Protein AF-A0A167PE78-F1 (afdb_monomer_lite)

Sequence (233 aa):
MAETLLDLLTNRHSLTKAQLDQFVLTQWQDGKHFNQVPLHALPDYKKYESIGWEKIDCMLTKIVSQQADGLSFGFDMFPPKSAAKGDMHVHPLSSRLISVIEGFGTAIVQTHTGKMTKKDVGPGDVILFPHATPHCFWGAEEAPMVVEVLLGPYVPFEHPLHTVCPIKAKKIANDYPELFKSCDVEELDHIAAKVVALQKQGLVELSEHRVMDWGDEFIQTWCMTDIEEGCCS

Secondary structure (DSSP, 8-state):
-PPPHHHHHHTGGG--HHHHHHHHHHHHHTT--EEE--GGGS--GGGGTTSPPEEETTEEEEEEEE-TTS-EEEEEEE-TTGGGG---BB-SS-EEEEEEEES-EEEEEE-TTS-EEEEEE-TTEEEEE-TT--EEEEE-SSS-EEEEEEEES---TTSTTSSB-HHHHHHHHHH-GGGGS---GGGHHHHHHHHHHHHHTTS---PPP---S--HHHHHHHHHTTTGGG---

Foldseek 3Di:
DPQDPLNCLQPVVPDALVNQQVNLVVCQVVVNQKDFDDLVSHDDQLVVLVFAWDFAQQWTKTWPDADQQAWTKIKIKRFAPSVVRQAWKFQLAKWKKKAWNAAKWKKWWLGPVRRIDIDIDHHGMIGTHHGLTIMTIHGHNPGMIMIMMTMSHDQDRPQQRRIFHNVLSVLCCVVPVVLRDHDGPVCSVVSSVVQVVCVVVVNHDGDDTDGDPDDVCVSPVSVCPVPPVPDDD

Structure (mmCIF, N/CA/C/O backbone):
data_AF-A0A167PE78-F1
#
_entry.id   AF-A0A167PE78-F1
#
loop_
_atom_site.group_PDB
_atom_site.id
_atom_site.type_symbol
_atom_site.label_atom_id
_atom_site.label_alt_id
_atom_site.label_comp_id
_atom_site.label_asym_id
_atom_site.label_entity_id
_atom_site.label_seq_id
_atom_site.pdbx_PDB_ins_code
_atom_site.Cartn_x
_atom_site.Cartn_y
_atom_site.Cartn_z
_atom_site.occupancy
_atom_site.B_iso_or_equiv
_atom_site.auth_seq_id
_atom_site.auth_comp_id
_atom_site.auth_asym_id
_atom_site.auth_atom_id
_atom_site.pdbx_PDB_model_num
ATOM 1 N N . MET A 1 1 ? 2.756 -26.522 -2.213 1.00 46.16 1 MET A N 1
ATOM 2 C CA . MET A 1 1 ? 4.010 -25.753 -2.363 1.00 46.16 1 MET A CA 1
ATOM 3 C C . MET A 1 1 ? 3.747 -24.375 -1.786 1.00 46.16 1 MET A C 1
ATOM 5 O O . MET A 1 1 ? 2.620 -23.923 -1.928 1.00 46.16 1 MET A O 1
ATOM 9 N N . ALA A 1 2 ? 4.699 -23.762 -1.080 1.00 57.88 2 ALA A N 1
ATOM 10 C CA . ALA A 1 2 ? 4.534 -22.367 -0.671 1.00 57.88 2 ALA A CA 1
ATOM 11 C C . ALA A 1 2 ? 4.559 -21.499 -1.938 1.00 57.88 2 ALA A C 1
ATOM 13 O O . ALA A 1 2 ? 5.478 -21.660 -2.740 1.00 57.88 2 ALA A O 1
ATOM 14 N N . GLU A 1 3 ? 3.543 -20.658 -2.144 1.00 75.38 3 GLU A N 1
ATOM 15 C CA . GLU A 1 3 ? 3.522 -19.703 -3.258 1.00 75.38 3 GLU A CA 1
ATOM 16 C C . GLU A 1 3 ? 4.744 -18.782 -3.146 1.00 75.38 3 GLU A C 1
ATOM 18 O O . GLU A 1 3 ? 5.065 -18.295 -2.056 1.00 75.38 3 GLU A O 1
ATOM 23 N N . THR A 1 4 ? 5.468 -18.574 -4.247 1.00 88.31 4 THR A N 1
ATOM 24 C CA . THR A 1 4 ? 6.552 -17.589 -4.285 1.00 88.31 4 THR A CA 1
ATOM 25 C C . THR A 1 4 ? 6.006 -16.208 -4.641 1.00 88.31 4 THR A C 1
ATOM 27 O O . THR A 1 4 ? 4.930 -16.077 -5.222 1.00 88.31 4 THR A O 1
ATOM 30 N N . LEU A 1 5 ? 6.771 -15.155 -4.340 1.00 90.62 5 LEU A N 1
ATOM 31 C CA . LEU A 1 5 ? 6.424 -13.790 -4.751 1.00 90.62 5 LEU A CA 1
ATOM 32 C C . LEU A 1 5 ? 6.230 -13.678 -6.273 1.00 90.62 5 LEU A C 1
ATOM 34 O O . LEU A 1 5 ? 5.330 -12.987 -6.740 1.00 90.62 5 LEU A O 1
ATOM 38 N N . LEU A 1 6 ? 7.060 -14.386 -7.044 1.00 91.44 6 LEU A N 1
ATOM 39 C CA . LEU A 1 6 ? 6.954 -14.415 -8.497 1.00 91.44 6 LEU A CA 1
ATOM 40 C C . LEU A 1 6 ? 5.664 -15.111 -8.956 1.00 91.44 6 LEU A C 1
ATOM 42 O O . LEU A 1 6 ? 5.003 -14.614 -9.866 1.00 91.44 6 LEU A O 1
ATOM 46 N N . ASP A 1 7 ? 5.279 -16.217 -8.315 1.00 89.12 7 ASP A N 1
ATOM 47 C CA . ASP A 1 7 ? 4.028 -16.921 -8.630 1.00 89.12 7 ASP A CA 1
ATOM 48 C C . ASP A 1 7 ? 2.812 -16.032 -8.356 1.00 89.12 7 ASP A C 1
ATOM 50 O O . ASP A 1 7 ? 1.900 -15.962 -9.178 1.00 89.12 7 ASP A O 1
ATOM 54 N N . LEU A 1 8 ? 2.820 -15.306 -7.235 1.00 90.56 8 LEU A N 1
ATOM 55 C CA . LEU A 1 8 ? 1.742 -14.392 -6.864 1.00 90.56 8 LEU A CA 1
ATOM 56 C C . LEU A 1 8 ? 1.592 -13.267 -7.896 1.00 90.56 8 LEU A C 1
ATOM 58 O O . LEU A 1 8 ? 0.495 -13.029 -8.400 1.00 90.56 8 LEU A O 1
ATOM 62 N N . LEU A 1 9 ? 2.696 -12.609 -8.266 1.00 89.81 9 LEU A N 1
ATOM 63 C CA . LEU A 1 9 ? 2.667 -11.524 -9.248 1.00 89.81 9 LEU A CA 1
ATOM 64 C C . LEU A 1 9 ? 2.299 -12.027 -10.650 1.00 89.81 9 LEU A C 1
ATOM 66 O O . LEU A 1 9 ? 1.533 -11.382 -11.359 1.00 89.81 9 LEU A O 1
ATOM 70 N N . THR A 1 10 ? 2.788 -13.187 -11.081 1.00 88.38 10 THR A N 1
ATOM 71 C CA . THR A 1 10 ? 2.443 -13.723 -12.412 1.00 88.38 10 THR A CA 1
ATOM 72 C C . THR A 1 10 ? 0.990 -14.200 -12.510 1.00 88.38 10 THR A C 1
ATOM 74 O O . THR A 1 10 ? 0.426 -14.176 -13.601 1.00 88.38 10 THR A O 1
ATOM 77 N N . ASN A 1 11 ? 0.348 -14.532 -11.383 1.00 88.56 11 ASN A N 1
ATOM 78 C CA . ASN A 1 11 ? -1.033 -15.025 -11.320 1.00 88.56 11 ASN A CA 1
ATOM 79 C C . ASN A 1 11 ? -2.001 -14.059 -10.609 1.00 88.56 11 ASN A C 1
ATOM 81 O O . ASN A 1 11 ? -3.031 -14.480 -10.078 1.00 88.56 11 ASN A O 1
ATOM 85 N N . ARG A 1 12 ? -1.709 -12.750 -10.616 1.00 87.69 12 ARG A N 1
ATOM 86 C CA . ARG A 1 12 ? -2.477 -11.724 -9.879 1.00 87.69 12 ARG A CA 1
ATOM 87 C C . ARG A 1 12 ? -3.985 -11.724 -10.157 1.00 87.69 12 ARG A C 1
ATOM 89 O O . ARG A 1 12 ? -4.771 -11.413 -9.273 1.00 87.69 12 ARG A O 1
ATOM 96 N N . HIS A 1 13 ? -4.397 -12.110 -11.364 1.00 85.69 13 HIS A N 1
ATOM 97 C CA . HIS A 1 13 ? -5.810 -12.159 -11.759 1.00 85.69 13 HIS A CA 1
ATOM 98 C C . HIS A 1 13 ? -6.600 -13.306 -11.114 1.00 85.69 13 HIS A C 1
ATOM 100 O O . HIS A 1 13 ? -7.824 -13.261 -11.102 1.00 85.69 13 HIS A O 1
ATOM 106 N N . SER A 1 14 ? -5.915 -14.334 -10.609 1.00 89.25 14 SER A N 1
ATOM 107 C CA . SER A 1 14 ? -6.519 -15.458 -9.880 1.00 89.25 14 SER A CA 1
ATOM 108 C C . SER A 1 14 ? -6.264 -15.404 -8.376 1.00 89.25 14 SER A C 1
ATOM 110 O O . SER A 1 14 ? -6.678 -16.308 -7.655 1.00 89.25 14 SER A O 1
ATOM 112 N N . LEU A 1 15 ? -5.537 -14.386 -7.911 1.00 92.56 15 LEU A N 1
ATOM 113 C CA . LEU A 1 15 ? -5.254 -14.192 -6.499 1.00 92.56 15 LEU A CA 1
ATOM 114 C C . LEU A 1 15 ? -6.536 -13.768 -5.780 1.00 92.56 15 LEU A C 1
ATOM 116 O O . LEU A 1 15 ? -7.291 -12.960 -6.310 1.00 92.56 15 LEU A O 1
ATOM 120 N N . THR A 1 16 ? -6.750 -14.281 -4.574 1.00 93.00 16 THR A N 1
ATOM 121 C CA . THR A 1 16 ? -7.787 -13.796 -3.653 1.00 93.00 16 THR A CA 1
ATOM 122 C C . THR A 1 16 ? -7.185 -12.861 -2.608 1.00 93.00 16 THR A C 1
ATOM 124 O O . THR A 1 16 ? -5.997 -12.952 -2.276 1.00 93.00 16 THR A O 1
ATOM 127 N N . LYS A 1 17 ? -8.006 -11.999 -2.007 1.00 94.00 17 LYS A N 1
ATOM 128 C CA . LYS A 1 17 ? -7.622 -11.149 -0.871 1.00 94.00 17 LYS A CA 1
ATOM 129 C C . LYS A 1 17 ? -7.020 -11.977 0.264 1.00 94.00 17 LYS A C 1
ATOM 131 O O . LYS A 1 17 ? -5.983 -11.607 0.807 1.00 94.00 17 LYS A O 1
ATOM 136 N N . ALA A 1 18 ? -7.629 -13.116 0.597 1.00 93.06 18 ALA A N 1
ATOM 137 C CA . ALA A 1 18 ? -7.153 -13.988 1.670 1.00 93.06 18 ALA A CA 1
ATOM 138 C C . ALA A 1 18 ? -5.759 -14.572 1.382 1.00 93.06 18 ALA A C 1
ATOM 140 O O . ALA A 1 18 ? -4.928 -14.656 2.288 1.00 93.06 18 ALA A O 1
ATOM 141 N N . GLN A 1 19 ? -5.477 -14.943 0.127 1.00 94.00 19 GLN A N 1
ATOM 142 C CA . GLN A 1 19 ? -4.142 -15.391 -0.282 1.00 94.00 19 GLN A CA 1
ATOM 143 C C . GLN A 1 19 ? -3.113 -14.263 -0.185 1.00 94.00 19 GLN A C 1
ATOM 145 O O . GLN A 1 19 ? -2.025 -14.498 0.340 1.00 94.00 19 GLN A O 1
ATOM 150 N N . LEU A 1 20 ? -3.455 -13.041 -0.616 1.00 94.75 20 LEU A N 1
ATOM 151 C CA . LEU A 1 20 ? -2.578 -11.879 -0.444 1.00 94.75 20 LEU A CA 1
ATOM 152 C C . LEU A 1 20 ? -2.282 -11.625 1.041 1.00 94.75 20 LEU A C 1
ATOM 154 O O . LEU A 1 20 ? -1.115 -11.544 1.420 1.00 94.75 20 LEU A O 1
ATOM 158 N N . ASP A 1 21 ? -3.321 -11.529 1.876 1.00 94.44 21 ASP A N 1
ATOM 159 C CA . ASP A 1 21 ? -3.202 -11.276 3.317 1.00 94.44 21 ASP A CA 1
ATOM 160 C C . ASP A 1 21 ? -2.303 -12.324 3.987 1.00 94.44 21 ASP A C 1
ATOM 162 O O . ASP A 1 21 ? -1.374 -11.982 4.726 1.00 94.44 21 ASP A O 1
ATOM 166 N N . GLN A 1 22 ? -2.533 -13.606 3.689 1.00 94.81 22 GLN A N 1
ATOM 167 C CA . GLN A 1 22 ? -1.743 -14.703 4.237 1.00 94.81 22 GLN A CA 1
ATOM 168 C C . GLN A 1 22 ? -0.290 -14.658 3.756 1.00 94.81 22 GLN A C 1
ATOM 170 O O . GLN A 1 22 ? 0.625 -14.822 4.565 1.00 94.81 22 GLN A O 1
ATOM 175 N N . PHE A 1 23 ? -0.062 -14.424 2.461 1.00 95.69 23 PHE A N 1
ATOM 176 C CA . PHE A 1 23 ? 1.280 -14.337 1.895 1.00 95.69 23 PHE A CA 1
ATOM 177 C C . PHE A 1 23 ? 2.071 -13.191 2.532 1.00 95.69 23 PHE A C 1
ATOM 179 O O . PHE A 1 23 ? 3.178 -13.404 3.032 1.00 95.69 23 PHE A O 1
ATOM 186 N N . VAL A 1 24 ? 1.485 -11.991 2.567 1.00 96.19 24 VAL A N 1
ATOM 187 C CA . VAL A 1 24 ? 2.098 -10.796 3.154 1.00 96.19 24 VAL A CA 1
ATOM 188 C C . VAL A 1 24 ? 2.419 -11.031 4.625 1.00 96.19 24 VAL A C 1
ATOM 190 O O . VAL A 1 24 ? 3.549 -10.779 5.039 1.00 96.19 24 VAL A O 1
ATOM 193 N N . LEU A 1 25 ? 1.478 -11.569 5.407 1.00 95.75 25 LEU A N 1
ATOM 194 C CA . LEU A 1 25 ? 1.695 -11.847 6.826 1.00 95.75 25 LEU A CA 1
ATOM 195 C C . LEU A 1 25 ? 2.833 -12.852 7.051 1.00 95.75 25 LEU A C 1
ATOM 197 O O . LEU A 1 25 ? 3.677 -12.631 7.920 1.00 95.75 25 LEU A O 1
ATOM 201 N N . THR A 1 26 ? 2.893 -13.926 6.262 1.00 96.00 26 THR A N 1
ATOM 202 C CA . THR A 1 26 ? 3.961 -14.929 6.367 1.00 96.00 26 THR A CA 1
ATOM 203 C C . THR A 1 26 ? 5.326 -14.340 6.013 1.00 96.00 26 THR A C 1
ATOM 205 O O . THR A 1 26 ? 6.260 -14.467 6.802 1.00 96.00 26 THR A O 1
ATOM 208 N N . GLN A 1 27 ? 5.460 -13.638 4.880 1.00 95.69 27 GLN A N 1
ATOM 209 C CA . GLN A 1 27 ? 6.729 -12.988 4.515 1.00 95.69 27 GLN A CA 1
ATOM 210 C C . GLN A 1 27 ? 7.156 -11.962 5.572 1.00 95.69 27 GLN A C 1
ATOM 212 O O . GLN A 1 27 ? 8.330 -11.857 5.927 1.00 95.69 27 GLN A O 1
ATOM 217 N N . TRP A 1 28 ? 6.189 -11.222 6.107 1.00 95.81 28 TRP A N 1
ATOM 218 C CA . TRP A 1 28 ? 6.417 -10.225 7.134 1.00 95.81 28 TRP A CA 1
ATOM 219 C C . TRP A 1 28 ? 6.958 -10.828 8.436 1.00 95.81 28 TRP A C 1
ATOM 221 O O . TRP A 1 28 ? 7.948 -10.333 8.979 1.00 95.81 28 TRP A O 1
ATOM 231 N N . GLN A 1 29 ? 6.351 -11.912 8.921 1.00 96.25 29 GLN A N 1
ATOM 232 C CA . GLN A 1 29 ? 6.803 -12.633 10.116 1.00 96.25 29 GLN A CA 1
ATOM 233 C C . GLN A 1 29 ? 8.183 -13.282 9.924 1.00 96.25 29 GLN A C 1
ATOM 235 O O . GLN A 1 29 ? 8.957 -13.345 10.874 1.00 96.25 29 GLN A O 1
ATOM 240 N N . ASP A 1 30 ? 8.531 -13.661 8.693 1.00 95.88 30 ASP A N 1
ATOM 241 C CA . ASP A 1 30 ? 9.863 -14.156 8.317 1.00 95.88 30 ASP A CA 1
ATOM 242 C C . ASP A 1 30 ? 10.937 -13.048 8.228 1.00 95.88 30 ASP A C 1
ATOM 244 O O . ASP A 1 30 ? 12.099 -13.327 7.926 1.00 95.88 30 ASP A O 1
ATOM 248 N N . GLY A 1 31 ? 10.576 -11.777 8.435 1.00 95.25 31 GLY A N 1
ATOM 249 C CA . GLY A 1 31 ? 11.490 -10.640 8.279 1.00 95.25 31 GLY A CA 1
ATOM 250 C C . GLY A 1 31 ? 11.733 -10.208 6.828 1.00 95.25 31 GLY A C 1
ATOM 251 O O . GLY A 1 31 ? 12.596 -9.367 6.571 1.00 95.25 31 GLY A O 1
ATOM 252 N N . LYS A 1 32 ? 10.975 -10.743 5.865 1.00 95.00 32 LYS A N 1
ATOM 253 C CA . LYS A 1 32 ? 11.100 -10.460 4.426 1.00 95.00 32 LYS A CA 1
ATOM 254 C C . LYS A 1 32 ? 10.234 -9.268 4.019 1.00 95.00 32 LYS A C 1
ATOM 256 O O . LYS A 1 32 ? 9.343 -9.376 3.183 1.00 95.00 32 LYS A O 1
ATOM 261 N N . HIS A 1 33 ? 10.501 -8.122 4.638 1.00 94.88 33 HIS A N 1
ATOM 262 C CA . HIS A 1 33 ? 9.774 -6.860 4.429 1.00 94.88 33 HIS A CA 1
ATOM 263 C C . HIS A 1 33 ? 10.083 -6.204 3.075 1.00 94.88 33 HIS A C 1
ATOM 265 O O . HIS A 1 33 ? 9.250 -5.501 2.507 1.00 94.88 33 HIS A O 1
ATOM 271 N N . PHE A 1 34 ? 11.293 -6.457 2.572 1.00 96.81 34 PHE A N 1
ATOM 272 C CA . PHE A 1 34 ? 11.776 -6.012 1.275 1.00 96.81 34 PHE A CA 1
ATOM 273 C C . PHE A 1 34 ? 12.243 -7.229 0.481 1.00 96.81 34 PHE A C 1
ATOM 275 O O . PHE A 1 34 ? 13.079 -7.992 0.963 1.00 96.81 34 PHE A O 1
ATOM 282 N N . ASN A 1 35 ? 11.732 -7.391 -0.733 1.00 96.38 35 ASN A N 1
ATOM 283 C CA . ASN A 1 35 ? 12.098 -8.459 -1.660 1.00 96.38 35 ASN A CA 1
ATOM 284 C C . ASN A 1 35 ? 12.477 -7.866 -3.019 1.00 96.38 35 ASN A C 1
ATOM 286 O O . ASN A 1 35 ? 12.489 -6.647 -3.190 1.00 96.38 35 ASN A O 1
ATOM 290 N N . GLN A 1 36 ? 12.799 -8.735 -3.973 1.00 96.62 36 GLN A N 1
ATOM 291 C CA . GLN A 1 36 ? 13.095 -8.341 -5.341 1.00 96.62 36 GLN A CA 1
ATOM 292 C C . GLN A 1 36 ? 12.506 -9.354 -6.321 1.00 96.62 36 GLN A C 1
ATOM 294 O O . GLN A 1 36 ? 12.495 -10.557 -6.049 1.00 96.62 36 GLN A O 1
ATOM 299 N N . VAL A 1 37 ? 12.045 -8.864 -7.467 1.00 96.38 37 VAL A N 1
ATOM 300 C CA . VAL A 1 37 ? 11.572 -9.670 -8.593 1.00 96.38 37 VAL A CA 1
ATOM 301 C C . VAL A 1 37 ? 12.161 -9.170 -9.911 1.00 96.38 37 VAL A C 1
ATOM 303 O O . VAL A 1 37 ? 12.560 -8.008 -10.016 1.00 96.38 37 VAL A O 1
ATOM 306 N N . PRO A 1 38 ? 12.230 -10.025 -10.945 1.00 96.00 38 PRO A N 1
ATOM 307 C CA . PRO A 1 38 ? 12.623 -9.582 -12.273 1.00 96.00 38 PRO A CA 1
ATOM 308 C C . PRO A 1 38 ? 11.611 -8.590 -12.859 1.00 96.00 38 PRO A C 1
ATOM 310 O O . PRO A 1 38 ? 10.409 -8.838 -12.827 1.00 96.00 38 PRO A O 1
ATOM 313 N N . LEU A 1 39 ? 12.095 -7.516 -13.489 1.00 94.88 39 LEU A N 1
ATOM 314 C CA . LEU A 1 39 ? 11.234 -6.486 -14.088 1.00 94.88 39 LEU A CA 1
ATOM 315 C C . LEU A 1 39 ? 10.255 -7.013 -15.136 1.00 94.88 39 LEU A C 1
ATOM 317 O O . LEU A 1 39 ? 9.142 -6.516 -15.235 1.00 94.88 39 LEU A O 1
ATOM 321 N N . HIS A 1 40 ? 10.632 -8.047 -15.889 1.00 93.56 40 HIS A N 1
ATOM 322 C CA . HIS A 1 40 ? 9.748 -8.648 -16.890 1.00 93.56 40 HIS A CA 1
ATOM 323 C C . HIS A 1 40 ? 8.527 -9.363 -16.282 1.00 93.56 40 HIS A C 1
ATOM 325 O O . HIS A 1 40 ? 7.619 -9.732 -17.020 1.00 93.56 40 HIS A O 1
ATOM 331 N N . ALA A 1 41 ? 8.513 -9.594 -14.964 1.00 93.00 41 ALA A N 1
ATOM 332 C CA . ALA A 1 41 ? 7.359 -10.126 -14.245 1.00 93.00 41 ALA A CA 1
ATOM 333 C C . ALA A 1 41 ? 6.374 -9.028 -13.803 1.00 93.00 41 ALA A C 1
ATOM 335 O O . ALA A 1 41 ? 5.264 -9.336 -13.361 1.00 93.00 41 ALA A O 1
ATOM 336 N N . LEU A 1 42 ? 6.776 -7.758 -13.895 1.00 95.69 42 LEU A N 1
ATOM 337 C CA . LEU A 1 42 ? 5.943 -6.613 -13.551 1.00 95.69 42 LEU A CA 1
ATOM 338 C C . LEU A 1 42 ? 5.130 -6.150 -14.768 1.00 95.69 42 LEU A C 1
ATOM 340 O O . LEU A 1 42 ? 5.558 -6.325 -15.913 1.00 95.69 42 LEU A O 1
ATOM 344 N N . PRO A 1 43 ? 3.933 -5.593 -14.542 1.00 94.56 43 PRO A N 1
ATOM 345 C CA . PRO A 1 43 ? 3.055 -5.179 -15.618 1.00 94.56 43 PRO A CA 1
ATOM 346 C C . PRO A 1 43 ? 3.543 -3.850 -16.204 1.00 94.56 43 PRO A C 1
ATOM 348 O O . PRO A 1 43 ? 4.129 -3.014 -15.519 1.00 94.56 43 PRO A O 1
ATOM 351 N N . ASP A 1 44 ? 3.239 -3.630 -17.477 1.00 94.75 44 ASP A N 1
ATOM 352 C CA . ASP A 1 44 ? 3.450 -2.336 -18.118 1.00 94.75 44 ASP A CA 1
ATOM 353 C C . ASP A 1 44 ? 2.252 -1.423 -17.828 1.00 94.75 44 ASP A C 1
ATOM 355 O O . ASP A 1 44 ? 1.150 -1.648 -18.339 1.00 94.75 44 ASP A O 1
ATOM 359 N N . TYR A 1 45 ? 2.456 -0.409 -16.985 1.00 94.25 45 TYR A N 1
ATOM 360 C CA . TYR A 1 45 ? 1.397 0.510 -16.567 1.00 94.25 45 TYR A CA 1
ATOM 361 C C . TYR A 1 45 ? 0.869 1.385 -17.709 1.00 94.25 45 TYR A C 1
ATOM 363 O O . TYR A 1 45 ? -0.259 1.878 -17.602 1.00 94.25 45 TYR A O 1
ATOM 371 N N . LYS A 1 46 ? 1.634 1.563 -18.796 1.00 93.44 46 LYS A N 1
ATOM 372 C CA . LYS A 1 46 ? 1.239 2.366 -19.967 1.00 93.44 46 LYS A CA 1
ATOM 373 C C . LYS A 1 46 ? 0.121 1.701 -20.768 1.00 93.44 46 LYS A C 1
ATOM 375 O O . LYS A 1 46 ? -0.710 2.357 -21.376 1.00 93.44 46 LYS A O 1
ATOM 380 N N . LYS A 1 47 ? -0.035 0.378 -20.642 1.00 94.69 47 LYS A N 1
ATOM 381 C CA . LYS A 1 47 ? -1.175 -0.358 -21.225 1.00 94.69 47 LYS A CA 1
ATOM 382 C C . LYS A 1 47 ? -2.529 -0.017 -20.587 1.00 94.69 47 LYS A C 1
ATOM 384 O O . LYS A 1 47 ? -3.560 -0.470 -21.078 1.00 94.69 47 LYS A O 1
ATOM 389 N N . TYR A 1 48 ? -2.531 0.761 -19.504 1.00 93.75 48 TYR A N 1
ATOM 390 C CA . TYR A 1 48 ? -3.713 1.158 -18.738 1.00 93.75 48 TYR A CA 1
ATOM 391 C C . TYR A 1 48 ? -3.900 2.682 -18.727 1.00 93.75 48 TYR A C 1
ATOM 393 O O . TYR A 1 48 ? -4.274 3.248 -17.704 1.00 93.75 48 TYR A O 1
ATOM 401 N N . GLU A 1 49 ? -3.578 3.364 -19.825 1.00 89.25 49 GLU A N 1
ATOM 402 C CA . GLU A 1 49 ? -3.736 4.825 -19.962 1.00 89.25 49 GLU A CA 1
ATOM 403 C C . GLU A 1 49 ? -5.193 5.275 -20.125 1.00 89.25 49 GLU A C 1
ATOM 405 O O . GLU A 1 49 ? -5.528 6.410 -19.808 1.00 89.25 49 GLU A O 1
ATOM 410 N N . SER A 1 50 ? -6.092 4.371 -20.529 1.00 90.81 50 SER A N 1
ATOM 411 C CA . SER A 1 50 ? -7.537 4.651 -20.565 1.00 90.81 50 SER A CA 1
ATOM 412 C C . SER A 1 50 ? -8.163 4.845 -19.177 1.00 90.81 50 SER A C 1
ATOM 414 O O . SER A 1 50 ? -9.291 5.329 -19.079 1.00 90.81 50 SER A O 1
ATOM 416 N N . ILE A 1 51 ? -7.448 4.473 -18.111 1.00 92.62 51 ILE A N 1
ATOM 417 C CA . ILE A 1 51 ? -7.864 4.653 -16.720 1.00 92.62 51 ILE A CA 1
ATOM 418 C C . ILE A 1 51 ? -7.149 5.886 -16.173 1.00 92.62 51 ILE A C 1
ATOM 420 O O . ILE A 1 51 ? -5.918 5.935 -16.139 1.00 92.62 51 ILE A O 1
ATOM 424 N N . GLY A 1 52 ? -7.934 6.873 -15.745 1.00 91.50 52 GLY A N 1
ATOM 425 C CA . GLY A 1 52 ? -7.418 8.129 -15.213 1.00 91.50 52 GLY A CA 1
ATOM 426 C C . GLY A 1 52 ? -6.658 7.956 -13.899 1.00 91.50 52 GLY A C 1
ATOM 427 O O . GLY A 1 52 ? -6.934 7.054 -13.109 1.00 91.50 52 GLY A O 1
ATOM 428 N N . TRP A 1 53 ? -5.706 8.858 -13.674 1.00 94.75 53 TRP A N 1
ATOM 429 C CA . TRP A 1 53 ? -5.038 9.026 -12.390 1.00 94.75 53 TRP A CA 1
ATOM 430 C C . TRP A 1 53 ? -5.879 9.903 -11.459 1.00 94.75 53 TRP A C 1
ATOM 432 O O . TRP A 1 53 ? -6.358 10.963 -11.862 1.00 94.75 53 TRP A O 1
ATOM 442 N N . GLU A 1 54 ? -5.992 9.498 -10.201 1.00 93.50 54 GLU A N 1
ATOM 443 C CA . GLU A 1 54 ? -6.669 10.232 -9.135 1.00 93.50 54 GLU A CA 1
ATOM 444 C C . GLU A 1 54 ? -5.657 10.663 -8.075 1.00 93.50 54 GLU A C 1
ATOM 446 O O . GLU A 1 54 ? -4.752 9.912 -7.721 1.00 93.50 54 GLU A O 1
ATOM 451 N N . LYS A 1 55 ? -5.791 11.877 -7.542 1.00 92.69 55 LYS A N 1
ATOM 452 C CA . LYS A 1 55 ? -4.929 12.340 -6.450 1.00 92.69 55 LYS A CA 1
ATOM 453 C C . LYS A 1 55 ? -5.335 11.683 -5.135 1.00 92.69 55 LYS A C 1
ATOM 455 O O . LYS A 1 55 ? -6.469 11.846 -4.696 1.00 92.69 55 LYS A O 1
ATOM 460 N N . ILE A 1 56 ? -4.384 11.028 -4.477 1.00 90.44 56 ILE A N 1
ATOM 461 C CA . ILE A 1 56 ? -4.550 10.383 -3.171 1.00 90.44 56 ILE A CA 1
ATOM 462 C C . ILE A 1 56 ? -3.332 10.757 -2.324 1.00 90.44 56 ILE A C 1
ATOM 464 O O . ILE A 1 56 ? -2.208 10.469 -2.718 1.00 90.44 56 ILE A O 1
ATOM 468 N N . ASP A 1 57 ? -3.521 11.399 -1.169 1.00 88.75 57 ASP A N 1
ATOM 469 C CA . ASP A 1 57 ? -2.418 11.823 -0.286 1.00 88.75 57 ASP A CA 1
ATOM 470 C C . ASP A 1 57 ? -1.246 12.500 -1.043 1.00 88.75 57 ASP A C 1
ATOM 472 O O . ASP A 1 57 ? -1.378 13.630 -1.516 1.00 88.75 57 ASP A O 1
ATOM 476 N N . CYS A 1 58 ? -0.094 11.830 -1.157 1.00 88.75 58 CYS A N 1
ATOM 477 C CA . CYS A 1 58 ? 1.131 12.315 -1.801 1.00 88.75 58 CYS A CA 1
ATOM 478 C C . CYS A 1 58 ? 1.382 11.737 -3.206 1.00 88.75 58 CYS A C 1
ATOM 480 O O . CYS A 1 58 ? 2.483 11.891 -3.743 1.00 88.75 58 CYS A O 1
ATOM 482 N N . MET A 1 59 ? 0.399 11.039 -3.773 1.00 93.75 59 MET A N 1
ATOM 483 C CA . MET A 1 59 ? 0.537 10.223 -4.973 1.00 93.75 59 MET A CA 1
ATOM 484 C C . MET A 1 59 ? -0.655 10.379 -5.922 1.00 93.75 59 MET A C 1
ATOM 486 O O . MET A 1 59 ? -1.697 10.953 -5.599 1.00 93.75 59 MET A O 1
ATOM 490 N N . LEU A 1 60 ? -0.461 9.877 -7.133 1.00 94.69 60 LEU A N 1
ATOM 491 C CA . LEU A 1 60 ? -1.498 9.656 -8.124 1.00 94.69 60 LEU A CA 1
ATOM 492 C C . LEU A 1 60 ? -1.793 8.159 -8.157 1.00 94.69 60 LEU A C 1
ATOM 494 O O . LEU A 1 60 ? -0.882 7.374 -8.390 1.00 94.69 60 LEU A O 1
ATOM 498 N N . THR A 1 61 ? -3.038 7.755 -7.970 1.00 95.75 61 THR A N 1
ATOM 499 C CA . THR A 1 61 ? -3.453 6.350 -7.964 1.00 95.75 61 THR A CA 1
ATOM 500 C C . THR A 1 61 ? -4.361 6.071 -9.148 1.00 95.75 61 THR A C 1
ATOM 502 O O . THR A 1 61 ? -5.204 6.889 -9.505 1.00 95.75 61 THR A O 1
ATOM 505 N N . LYS A 1 62 ? -4.226 4.889 -9.744 1.00 95.25 62 LYS A N 1
ATOM 506 C CA . LYS A 1 62 ? -5.213 4.336 -10.672 1.00 95.25 62 LYS A CA 1
ATOM 507 C C . LYS A 1 62 ? -5.546 2.903 -10.281 1.00 95.25 62 LYS A C 1
ATOM 509 O O . LYS A 1 62 ? -4.675 2.032 -10.276 1.00 95.25 62 LYS A O 1
ATOM 514 N N . ILE A 1 63 ? -6.809 2.648 -9.952 1.00 95.94 63 ILE A N 1
ATOM 515 C CA . ILE A 1 63 ? -7.299 1.297 -9.665 1.00 95.94 63 ILE A CA 1
ATOM 516 C C . ILE A 1 63 ? -7.759 0.661 -10.974 1.00 95.94 63 ILE A C 1
ATOM 518 O O . ILE A 1 63 ? -8.696 1.125 -11.615 1.00 95.94 63 ILE A O 1
ATOM 522 N N . VAL A 1 64 ? -7.073 -0.403 -11.385 1.00 95.56 64 VAL A N 1
ATOM 523 C CA . VAL A 1 64 ? -7.325 -1.092 -12.658 1.00 95.56 64 VAL A CA 1
ATOM 524 C C . VAL A 1 64 ? -8.452 -2.104 -12.523 1.00 95.56 64 VAL A C 1
ATOM 526 O O . VAL A 1 64 ? -9.277 -2.259 -13.420 1.00 95.56 64 VAL A O 1
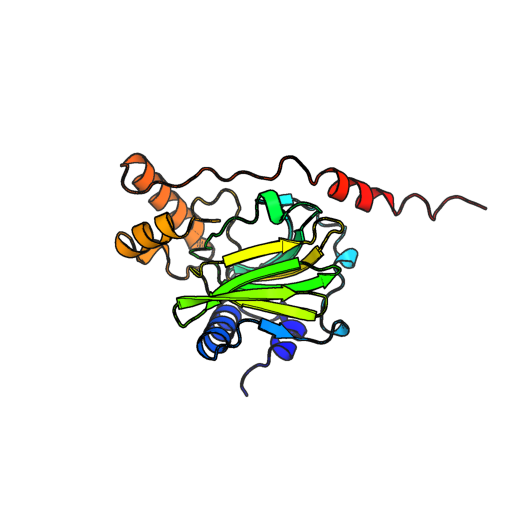ATOM 529 N N . SER A 1 65 ? -8.469 -2.827 -11.409 1.00 93.88 65 SER A N 1
ATOM 530 C CA . SER A 1 65 ? -9.487 -3.832 -11.141 1.00 93.88 65 SER A CA 1
ATOM 531 C C . SER A 1 65 ? -9.667 -4.023 -9.649 1.00 93.88 65 SER A C 1
ATOM 533 O O . SER A 1 65 ? -8.686 -4.021 -8.905 1.00 93.88 65 SER A O 1
ATOM 535 N N . GLN A 1 66 ? -10.903 -4.286 -9.249 1.00 93.19 66 GLN A N 1
ATOM 536 C CA . GLN A 1 66 ? -11.265 -4.714 -7.909 1.00 93.19 66 GLN A CA 1
ATOM 537 C C . GL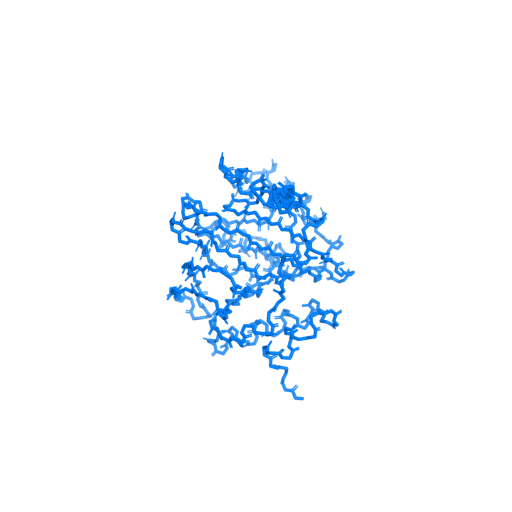N A 1 66 ? -12.095 -5.991 -8.019 1.00 93.19 66 GLN A C 1
ATOM 539 O O . GLN A 1 66 ? -13.077 -6.044 -8.761 1.00 93.19 66 GLN A O 1
ATOM 544 N N . GLN A 1 67 ? -11.665 -7.034 -7.319 1.00 92.31 67 GLN A N 1
ATOM 545 C CA . GLN A 1 67 ? -12.375 -8.304 -7.245 1.00 92.31 67 GLN A CA 1
ATOM 546 C C . GLN A 1 67 ? -13.508 -8.235 -6.215 1.00 92.31 67 GLN A C 1
ATOM 548 O O . GLN A 1 67 ? -13.531 -7.355 -5.354 1.00 92.31 67 GLN A O 1
ATOM 553 N N . ALA A 1 68 ? -14.447 -9.182 -6.288 1.00 90.31 68 ALA A N 1
ATOM 554 C CA . ALA A 1 68 ? -15.599 -9.234 -5.383 1.00 90.31 68 ALA A CA 1
ATOM 555 C C . ALA A 1 68 ? -15.199 -9.397 -3.905 1.00 90.31 68 ALA A C 1
ATOM 557 O O . ALA A 1 68 ? -15.875 -8.877 -3.026 1.00 90.31 68 ALA A O 1
ATOM 558 N N . ASP A 1 69 ? -14.081 -10.073 -3.635 1.00 90.62 69 ASP A N 1
ATOM 559 C CA . ASP A 1 69 ? -13.523 -10.235 -2.287 1.00 90.62 69 ASP A CA 1
ATOM 560 C C . ASP A 1 69 ? -12.702 -9.018 -1.813 1.00 90.62 69 ASP A C 1
ATOM 562 O O . ASP A 1 69 ? -12.171 -9.010 -0.704 1.00 90.62 69 ASP A O 1
ATOM 566 N N . GLY A 1 70 ? -12.581 -7.987 -2.652 1.00 91.69 70 GLY A N 1
ATOM 567 C CA . GLY A 1 70 ? -11.887 -6.744 -2.349 1.00 91.69 70 GLY A CA 1
ATOM 568 C C . GLY A 1 70 ? -10.430 -6.663 -2.696 1.00 91.69 70 GLY A C 1
ATOM 569 O O . GLY A 1 70 ? -9.856 -5.592 -2.494 1.00 91.69 70 GLY A O 1
ATOM 570 N N . LEU A 1 71 ? -9.832 -7.730 -3.222 1.00 94.50 71 LEU A N 1
ATOM 571 C CA . LEU A 1 71 ? -8.493 -7.610 -3.762 1.00 94.50 71 LEU A CA 1
ATOM 572 C C . LEU A 1 71 ? -8.508 -6.614 -4.921 1.00 94.50 71 LEU A C 1
ATOM 574 O O . LEU A 1 71 ? -9.188 -6.822 -5.930 1.00 94.50 71 LEU A O 1
ATOM 578 N N . SER A 1 72 ? -7.716 -5.559 -4.788 1.00 95.31 72 SER A N 1
ATOM 579 C CA . SER A 1 72 ? -7.554 -4.564 -5.837 1.00 95.31 72 SER A CA 1
ATOM 580 C C . SER A 1 72 ? -6.148 -4.584 -6.399 1.00 95.31 72 SER A C 1
ATOM 582 O O . SER A 1 72 ? -5.166 -4.761 -5.678 1.00 95.31 72 SER A O 1
ATOM 584 N N . PHE A 1 73 ? -6.078 -4.359 -7.703 1.00 96.25 73 PHE A N 1
ATOM 585 C CA . PHE A 1 73 ? -4.855 -4.148 -8.454 1.00 96.25 73 PHE A CA 1
ATOM 586 C C . PHE A 1 73 ? -4.890 -2.748 -9.053 1.00 96.25 73 PHE A C 1
ATOM 588 O O . PHE A 1 73 ? -5.904 -2.314 -9.610 1.00 96.25 73 PHE A O 1
ATOM 595 N N . GLY A 1 74 ? -3.769 -2.051 -8.949 1.00 96.88 74 GLY A N 1
ATOM 596 C CA . GLY A 1 74 ? -3.626 -0.717 -9.487 1.00 96.88 74 GLY A CA 1
ATOM 597 C C . GLY A 1 74 ? -2.176 -0.292 -9.589 1.00 96.88 74 GLY A C 1
ATOM 598 O O . GLY A 1 74 ? -1.245 -1.087 -9.433 1.00 96.88 74 GLY A O 1
ATOM 599 N N . PHE A 1 75 ? -2.010 0.995 -9.838 1.00 97.81 75 PHE A N 1
ATOM 600 C CA . PHE A 1 75 ? -0.716 1.641 -9.868 1.00 97.81 75 PHE A CA 1
ATOM 601 C C . PHE A 1 75 ? -0.761 2.909 -9.040 1.00 97.81 75 PHE A C 1
ATOM 603 O O . PHE A 1 75 ? -1.750 3.638 -9.102 1.00 97.81 75 PHE A O 1
ATOM 610 N N . ASP A 1 76 ? 0.341 3.181 -8.353 1.00 96.94 76 ASP A N 1
ATOM 611 C CA . ASP A 1 76 ? 0.589 4.469 -7.725 1.00 96.94 76 ASP A CA 1
ATOM 612 C C . ASP A 1 76 ? 1.788 5.125 -8.417 1.00 96.94 76 ASP A C 1
ATOM 614 O O . ASP A 1 76 ? 2.805 4.486 -8.697 1.00 96.94 76 ASP A O 1
ATOM 618 N N . MET A 1 77 ? 1.670 6.414 -8.706 1.00 96.38 77 MET A N 1
ATOM 619 C CA . MET A 1 77 ? 2.756 7.269 -9.152 1.00 96.38 77 MET A CA 1
ATOM 620 C C . MET A 1 77 ? 3.045 8.289 -8.058 1.00 96.38 77 MET A C 1
ATOM 622 O O . MET A 1 77 ? 2.194 9.088 -7.675 1.00 96.38 77 MET A O 1
ATOM 626 N N . PHE A 1 78 ? 4.284 8.288 -7.589 1.00 95.25 78 PHE A N 1
ATOM 627 C CA . PHE A 1 78 ? 4.816 9.277 -6.669 1.00 95.25 78 PHE A CA 1
ATOM 628 C C . PHE A 1 78 ? 5.495 10.363 -7.500 1.00 95.25 78 PHE A C 1
ATOM 630 O O . PHE A 1 78 ? 6.598 10.120 -8.000 1.00 95.25 78 PHE A O 1
ATOM 637 N N . PRO A 1 79 ? 4.873 11.539 -7.691 1.00 92.56 79 PRO A N 1
ATOM 638 C CA . PRO A 1 79 ? 5.522 12.619 -8.413 1.00 92.56 79 PRO A CA 1
ATOM 639 C C . PRO A 1 79 ? 6.756 13.128 -7.644 1.00 92.56 79 PRO A C 1
ATOM 641 O O . PRO A 1 79 ? 6.884 12.898 -6.428 1.00 92.56 79 PRO A O 1
ATOM 644 N N . PRO A 1 80 ? 7.648 13.868 -8.328 1.00 90.06 80 PRO A N 1
ATOM 645 C CA . PRO A 1 80 ? 8.662 14.701 -7.695 1.00 90.06 80 PRO A CA 1
ATOM 646 C C . PRO A 1 80 ? 8.117 15.427 -6.459 1.00 90.06 80 PRO A C 1
ATOM 648 O O . PRO A 1 80 ? 6.978 15.901 -6.449 1.00 90.06 80 PRO A O 1
ATOM 651 N N . LYS A 1 81 ? 8.936 15.517 -5.407 1.00 86.19 81 LYS A N 1
ATOM 652 C CA . LYS A 1 81 ? 8.597 16.158 -4.117 1.00 86.19 81 LYS A CA 1
ATOM 653 C C . LYS A 1 81 ? 7.503 15.461 -3.293 1.00 86.19 81 LYS A C 1
ATOM 655 O O . LYS A 1 81 ? 7.099 16.003 -2.265 1.00 86.19 81 LYS A O 1
ATOM 660 N N . SER A 1 82 ? 7.075 14.248 -3.656 1.00 86.50 82 SER A N 1
ATOM 661 C CA . SER A 1 82 ? 6.150 13.423 -2.846 1.00 86.50 82 SER A CA 1
ATOM 662 C C . SER A 1 82 ? 6.599 13.247 -1.384 1.00 86.50 82 SER A C 1
ATOM 664 O O . SER A 1 82 ? 5.757 13.142 -0.492 1.00 86.50 82 SER A O 1
ATOM 666 N N . ALA A 1 83 ? 7.907 13.338 -1.106 1.00 84.12 83 ALA A N 1
ATOM 667 C CA . ALA A 1 83 ? 8.477 13.360 0.244 1.00 84.12 83 ALA A CA 1
ATOM 668 C C . ALA A 1 83 ? 7.846 14.413 1.178 1.00 84.12 83 ALA A C 1
ATOM 670 O O . ALA A 1 83 ? 7.723 14.166 2.375 1.00 84.12 83 ALA A O 1
ATOM 671 N N . ALA A 1 84 ? 7.392 15.559 0.650 1.00 78.44 84 ALA A N 1
ATOM 672 C CA . ALA A 1 84 ? 6.785 16.641 1.433 1.00 78.44 84 ALA A CA 1
ATOM 673 C C . ALA A 1 84 ? 5.475 16.242 2.143 1.00 78.44 84 ALA A C 1
ATOM 675 O O . ALA A 1 84 ? 5.018 16.951 3.037 1.00 78.44 84 ALA A O 1
ATOM 676 N N . LYS A 1 85 ? 4.871 15.122 1.732 1.00 79.38 85 LYS A N 1
ATOM 677 C CA . LYS A 1 85 ? 3.662 14.520 2.312 1.00 79.38 85 LYS A CA 1
ATOM 678 C C . LYS A 1 85 ? 3.876 13.046 2.693 1.00 79.38 85 LYS A C 1
ATOM 680 O O . LYS A 1 85 ? 2.916 12.355 3.018 1.00 79.38 85 LYS A O 1
ATOM 685 N N . GLY A 1 86 ? 5.121 12.558 2.659 1.00 78.50 86 GLY A N 1
ATOM 686 C CA . GLY A 1 86 ? 5.516 11.186 3.002 1.00 78.50 86 GLY A CA 1
ATOM 687 C C . GLY A 1 86 ? 5.510 10.920 4.510 1.00 78.50 86 GLY A C 1
ATOM 688 O O . GLY A 1 86 ? 6.473 10.379 5.054 1.00 78.50 86 GLY A O 1
ATOM 689 N N . ASP A 1 87 ? 4.448 11.339 5.195 1.00 87.75 87 ASP A N 1
ATOM 690 C CA . ASP A 1 87 ? 4.317 11.221 6.641 1.00 87.75 87 ASP A CA 1
ATOM 691 C C . ASP A 1 87 ? 4.121 9.763 7.059 1.00 87.75 87 ASP A C 1
ATOM 693 O O . ASP A 1 87 ? 3.507 8.961 6.355 1.00 87.75 87 ASP A O 1
ATOM 697 N N . MET A 1 88 ? 4.626 9.411 8.242 1.00 94.00 88 MET A N 1
ATOM 698 C CA . MET A 1 88 ? 4.395 8.091 8.827 1.00 94.00 88 MET A CA 1
ATOM 699 C C . MET A 1 88 ? 2.898 7.886 9.083 1.00 94.00 88 MET A C 1
ATOM 701 O O . MET A 1 88 ? 2.276 8.672 9.803 1.00 94.00 88 MET A O 1
ATOM 705 N N . HIS A 1 89 ? 2.339 6.798 8.566 1.00 95.44 89 HIS A N 1
ATOM 706 C CA . HIS A 1 89 ? 0.929 6.445 8.700 1.00 95.44 89 HIS A CA 1
ATOM 707 C C . HIS A 1 89 ? 0.736 4.928 8.783 1.00 95.44 89 HIS A C 1
ATOM 709 O O . HIS A 1 89 ? 1.680 4.143 8.701 1.00 95.44 89 HIS A O 1
ATOM 715 N N . VAL A 1 90 ? -0.507 4.514 9.008 1.00 95.81 90 VAL A N 1
ATOM 716 C CA . VAL A 1 90 ? -0.959 3.128 8.892 1.00 95.81 90 VAL A CA 1
ATOM 717 C C . VAL A 1 90 ? -2.157 3.068 7.954 1.00 95.81 90 VAL A C 1
ATOM 719 O O . VAL A 1 90 ? -2.936 4.019 7.899 1.00 95.81 90 VAL A O 1
ATOM 722 N N . HIS A 1 91 ? -2.349 1.917 7.314 1.00 95.75 91 HIS A N 1
ATOM 723 C CA . HIS A 1 91 ? -3.623 1.530 6.708 1.00 95.75 91 HIS A CA 1
ATOM 724 C C . HIS A 1 91 ? -4.292 0.490 7.614 1.00 95.75 91 HIS A C 1
ATOM 726 O O . HIS A 1 91 ? -3.880 -0.670 7.591 1.00 95.75 91 HIS A O 1
ATOM 732 N N . PRO A 1 92 ? -5.276 0.864 8.453 1.00 96.25 92 PRO A N 1
ATOM 733 C CA . PRO A 1 92 ? -5.875 -0.033 9.446 1.00 96.25 92 PRO A CA 1
ATOM 734 C C . PRO A 1 92 ? -6.480 -1.320 8.880 1.00 96.25 92 PRO A C 1
ATOM 736 O O . PRO A 1 92 ? -6.427 -2.346 9.548 1.00 96.25 92 PRO A O 1
ATOM 739 N N . LEU A 1 93 ? -7.031 -1.262 7.664 1.00 96.00 93 LEU A N 1
ATOM 740 C CA . LEU A 1 93 ? -7.837 -2.342 7.085 1.00 96.00 93 LEU A CA 1
ATOM 741 C C . LEU A 1 93 ? -7.175 -3.039 5.890 1.00 96.00 93 LEU A C 1
ATOM 743 O O . LEU A 1 93 ? -7.679 -4.061 5.445 1.00 96.00 93 LEU A O 1
ATOM 747 N N . SER A 1 94 ? -6.079 -2.488 5.355 1.00 95.62 94 SER A N 1
ATOM 748 C CA . SER A 1 94 ? -5.524 -2.889 4.057 1.00 95.62 94 SER A CA 1
ATOM 749 C C . SER A 1 94 ? -4.092 -3.400 4.177 1.00 95.62 94 SER A C 1
ATOM 751 O O . SER A 1 94 ? -3.191 -2.646 4.557 1.00 95.62 94 SER A O 1
ATOM 753 N N . SER A 1 95 ? -3.877 -4.672 3.839 1.00 96.31 95 SER A N 1
ATOM 754 C CA . SER A 1 95 ? -2.536 -5.211 3.594 1.00 96.31 95 SER A CA 1
ATOM 755 C C . SER A 1 95 ? -2.055 -4.787 2.210 1.00 96.31 95 SER A C 1
ATOM 757 O O . SER A 1 95 ? -2.856 -4.679 1.277 1.00 96.31 95 SER A O 1
ATOM 759 N N . ARG A 1 96 ? -0.745 -4.567 2.060 1.00 96.81 96 ARG A N 1
ATOM 760 C CA . ARG A 1 96 ? -0.175 -4.059 0.808 1.00 96.81 96 ARG A CA 1
ATOM 761 C C . ARG A 1 96 ? 1.033 -4.858 0.349 1.00 96.81 96 ARG A C 1
ATOM 763 O O . ARG A 1 96 ? 1.899 -5.228 1.146 1.00 96.81 96 ARG A O 1
ATOM 770 N N . LEU A 1 97 ? 1.096 -5.052 -0.962 1.00 97.44 97 LEU A N 1
ATOM 771 C CA . LEU A 1 97 ? 2.279 -5.476 -1.697 1.00 97.44 97 LEU A CA 1
ATOM 772 C C . LEU A 1 97 ? 2.506 -4.460 -2.814 1.00 97.44 97 LEU A C 1
ATOM 774 O O . LEU A 1 97 ? 1.635 -4.248 -3.655 1.00 97.44 97 LEU A O 1
ATOM 778 N N . ILE A 1 98 ? 3.665 -3.815 -2.785 1.00 97.94 98 ILE A N 1
ATOM 779 C CA . ILE A 1 98 ? 4.020 -2.692 -3.648 1.00 97.94 98 ILE A CA 1
ATOM 780 C C . ILE A 1 98 ? 5.284 -3.071 -4.413 1.00 97.94 98 ILE A C 1
ATOM 782 O O . ILE A 1 98 ? 6.304 -3.355 -3.787 1.00 97.94 98 ILE A O 1
ATOM 786 N N . SER A 1 99 ? 5.233 -3.070 -5.742 1.00 98.12 99 SER A N 1
ATOM 787 C CA . SER A 1 99 ? 6.368 -3.438 -6.599 1.00 98.12 99 SER A CA 1
ATOM 788 C C . SER A 1 99 ? 6.807 -2.243 -7.433 1.00 98.12 99 SER A C 1
ATOM 790 O O . SER A 1 99 ? 6.015 -1.707 -8.202 1.00 98.12 99 SER A O 1
ATOM 792 N N . VAL A 1 100 ? 8.064 -1.822 -7.314 1.00 98.50 100 VAL A N 1
ATOM 793 C CA . VAL A 1 100 ? 8.582 -0.669 -8.061 1.00 98.50 100 VAL A CA 1
ATOM 794 C C . VAL A 1 100 ? 8.812 -1.053 -9.519 1.00 98.50 100 VAL A C 1
ATOM 796 O O . VAL A 1 100 ? 9.552 -1.991 -9.811 1.00 98.50 100 VAL A O 1
ATOM 799 N N . ILE A 1 101 ? 8.192 -0.316 -10.437 1.00 98.12 101 IL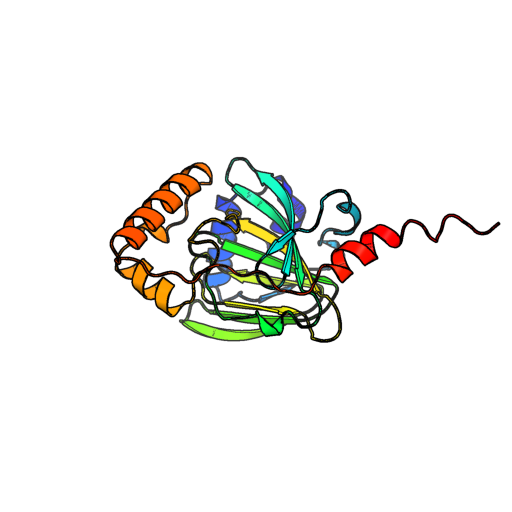E A N 1
ATOM 800 C CA . ILE A 1 101 ? 8.287 -0.545 -11.885 1.00 98.12 101 ILE A CA 1
ATOM 801 C C . ILE A 1 101 ? 9.308 0.410 -12.498 1.00 98.12 101 ILE A C 1
ATOM 803 O O . ILE A 1 101 ? 10.182 -0.008 -13.253 1.00 98.12 101 ILE A O 1
ATOM 807 N N . GLU A 1 102 ? 9.202 1.692 -12.157 1.00 97.19 102 GLU A N 1
ATOM 808 C CA . GLU A 1 102 ? 9.991 2.774 -12.739 1.00 97.19 102 GLU A CA 1
ATOM 809 C C . GLU A 1 102 ? 10.366 3.793 -11.660 1.00 97.19 102 GLU A C 1
ATOM 811 O O . GLU A 1 102 ? 9.598 4.029 -10.728 1.00 97.19 102 GLU A O 1
ATOM 816 N N . GLY A 1 103 ? 11.537 4.416 -11.801 1.00 96.62 103 GLY A N 1
ATOM 817 C CA . GLY A 1 103 ? 12.026 5.429 -10.869 1.00 96.62 103 GLY A CA 1
ATOM 818 C C . GLY A 1 103 ? 12.585 4.853 -9.567 1.00 96.62 103 GLY A C 1
ATOM 819 O O . GLY A 1 103 ? 12.799 3.649 -9.428 1.00 96.62 103 GLY A O 1
ATOM 820 N N . PHE A 1 104 ? 12.874 5.749 -8.626 1.00 97.00 104 PHE A N 1
ATOM 821 C CA . PHE A 1 104 ? 13.512 5.429 -7.351 1.00 97.00 104 PHE A CA 1
ATOM 822 C C . PHE A 1 104 ? 12.830 6.174 -6.212 1.00 97.00 104 PHE A C 1
ATOM 824 O O . PHE A 1 104 ? 12.246 7.240 -6.414 1.00 97.00 104 PHE A O 1
ATOM 831 N N . GLY A 1 105 ? 12.953 5.640 -5.003 1.00 96.00 105 GLY A N 1
ATOM 832 C CA . GLY A 1 105 ? 12.361 6.237 -3.818 1.00 96.00 105 GLY A CA 1
ATOM 833 C C . GLY A 1 105 ? 12.933 5.679 -2.527 1.00 96.00 105 GLY A C 1
ATOM 834 O O . GLY A 1 105 ? 13.934 4.962 -2.512 1.00 96.00 105 GLY A O 1
ATOM 835 N N . THR A 1 106 ? 12.264 5.992 -1.428 1.00 96.38 106 THR A N 1
ATOM 836 C CA . THR A 1 106 ? 12.624 5.518 -0.094 1.00 96.38 106 THR A CA 1
ATOM 837 C C . THR A 1 106 ? 11.388 4.957 0.586 1.00 96.38 106 THR A C 1
ATOM 839 O O . THR A 1 106 ? 10.354 5.617 0.655 1.00 96.38 106 THR A O 1
ATOM 842 N N . ALA A 1 107 ? 11.528 3.764 1.158 1.00 97.12 107 ALA A N 1
ATOM 843 C CA . ALA A 1 107 ? 10.517 3.117 1.977 1.00 97.12 107 ALA A CA 1
ATOM 844 C C . ALA A 1 107 ? 11.008 2.955 3.416 1.00 97.12 107 ALA A C 1
ATOM 846 O O . ALA A 1 107 ? 12.133 2.507 3.662 1.00 97.12 107 ALA A O 1
ATOM 847 N N . ILE A 1 108 ? 10.148 3.283 4.376 1.00 97.19 108 ILE A N 1
ATOM 848 C CA . ILE A 1 108 ? 10.370 3.029 5.797 1.00 97.19 108 ILE A CA 1
ATOM 849 C C . ILE A 1 108 ? 9.179 2.241 6.328 1.00 97.19 108 ILE A C 1
ATOM 851 O O . ILE A 1 108 ? 8.043 2.679 6.201 1.00 97.19 108 ILE A O 1
ATOM 855 N N . VAL A 1 109 ? 9.439 1.099 6.963 1.00 97.44 109 VAL A N 1
ATOM 856 C CA . VAL A 1 109 ? 8.403 0.248 7.568 1.00 97.44 109 VAL A CA 1
ATOM 857 C C . VAL A 1 109 ? 8.795 -0.131 8.994 1.00 97.44 109 VAL A C 1
ATOM 859 O O . VAL A 1 109 ? 9.968 -0.391 9.281 1.00 97.44 109 VAL A O 1
ATOM 862 N N . GLN A 1 110 ? 7.836 -0.167 9.915 1.00 97.19 110 GLN A N 1
ATOM 863 C CA . GLN A 1 110 ? 8.035 -0.778 11.225 1.00 97.19 110 GLN A CA 1
ATOM 864 C C . GLN A 1 110 ? 7.964 -2.287 11.059 1.00 97.19 110 GLN A C 1
ATOM 866 O O . GLN A 1 110 ? 6.879 -2.775 10.850 1.00 97.19 110 GLN A O 1
ATOM 871 N N . THR A 1 111 ? 9.069 -3.014 11.183 1.00 95.50 111 THR A N 1
ATOM 872 C CA . THR A 1 111 ? 9.168 -4.483 11.062 1.00 95.50 111 THR A CA 1
ATOM 873 C C . THR A 1 111 ? 8.319 -5.257 12.077 1.00 95.50 111 THR A C 1
ATOM 875 O O . THR A 1 111 ? 7.891 -4.712 13.096 1.00 95.50 111 THR A O 1
ATOM 878 N N . HIS A 1 112 ? 8.182 -6.575 11.881 1.00 94.06 112 HIS A N 1
ATOM 879 C CA . HIS A 1 112 ? 7.489 -7.472 12.822 1.00 94.06 112 HIS A CA 1
ATOM 880 C C . HIS A 1 112 ? 8.094 -7.462 14.241 1.00 94.06 112 HIS A C 1
ATOM 882 O O . HIS A 1 112 ? 7.408 -7.764 15.213 1.00 94.06 112 HIS A O 1
ATOM 888 N N . THR A 1 113 ? 9.370 -7.080 14.375 1.00 94.88 113 THR A N 1
ATOM 889 C CA . THR A 1 113 ? 10.050 -6.916 15.674 1.00 94.88 113 THR A CA 1
ATOM 890 C C . THR A 1 113 ? 9.760 -5.572 16.356 1.00 94.88 113 THR A C 1
ATOM 892 O O . THR A 1 113 ? 10.284 -5.299 17.435 1.00 94.88 113 THR A O 1
ATOM 895 N N . GLY A 1 114 ? 8.981 -4.694 15.717 1.00 93.75 114 GLY A N 1
ATOM 896 C CA . GLY A 1 114 ? 8.691 -3.336 16.176 1.00 93.75 114 GLY A CA 1
ATOM 897 C C . GLY A 1 114 ? 9.764 -2.295 15.829 1.00 93.75 114 GLY A C 1
ATOM 898 O O . GLY A 1 114 ? 9.572 -1.113 16.120 1.00 93.75 114 GLY A O 1
ATOM 899 N N . LYS A 1 115 ? 10.881 -2.691 15.200 1.00 95.56 115 LYS A N 1
ATOM 900 C CA . LYS A 1 115 ? 11.948 -1.774 14.754 1.00 95.56 115 LYS A CA 1
ATOM 901 C C . LYS A 1 115 ? 11.611 -1.128 13.417 1.00 95.56 115 LYS A C 1
ATOM 903 O O . LYS A 1 115 ? 11.119 -1.817 12.532 1.00 95.56 115 LYS A O 1
ATOM 908 N N . MET A 1 116 ? 11.968 0.138 13.223 1.00 96.44 116 MET A N 1
ATOM 909 C CA . MET A 1 116 ? 11.901 0.772 11.902 1.00 96.44 116 MET A CA 1
ATOM 910 C C . MET A 1 116 ? 13.043 0.273 11.012 1.00 96.44 116 MET A C 1
ATOM 912 O O . MET A 1 116 ? 14.185 0.194 11.460 1.00 96.44 116 MET A O 1
ATOM 916 N N . THR A 1 117 ? 12.754 -0.045 9.754 1.00 96.19 117 THR A N 1
ATOM 917 C CA . THR A 1 117 ? 13.762 -0.328 8.722 1.00 96.19 117 THR A CA 1
ATOM 918 C C . THR A 1 117 ? 13.519 0.575 7.526 1.00 96.19 117 THR A C 1
ATOM 920 O O . THR A 1 117 ? 12.384 0.713 7.078 1.00 96.19 117 THR A O 1
ATOM 923 N N . LYS A 1 118 ? 14.598 1.187 7.034 1.00 96.50 118 LYS A N 1
ATOM 924 C CA . LYS A 1 118 ? 14.625 2.043 5.848 1.00 96.50 118 LYS A CA 1
ATOM 925 C C . LYS A 1 118 ? 15.327 1.302 4.711 1.00 96.50 118 LYS A C 1
ATOM 927 O O . LYS A 1 118 ? 16.374 0.701 4.949 1.00 96.50 118 LYS A O 1
ATOM 932 N N . LYS A 1 119 ? 14.796 1.400 3.496 1.00 97.06 119 LYS A N 1
ATOM 933 C CA . LYS A 1 119 ? 15.448 0.952 2.263 1.00 97.06 119 LYS A CA 1
ATOM 934 C C . LYS A 1 119 ? 15.217 1.985 1.162 1.00 97.06 119 LYS A C 1
ATOM 936 O O . LYS A 1 119 ? 14.095 2.457 0.990 1.00 97.06 119 LYS A O 1
ATOM 941 N N . ASP A 1 120 ? 16.272 2.307 0.425 1.00 97.62 120 ASP A N 1
ATOM 942 C CA . ASP A 1 120 ? 16.129 2.993 -0.857 1.00 97.62 120 ASP A CA 1
ATOM 943 C C . ASP A 1 120 ? 15.754 1.944 -1.904 1.00 97.62 120 ASP A C 1
ATOM 945 O O . ASP A 1 120 ? 16.373 0.878 -1.968 1.00 97.62 120 ASP A O 1
ATOM 949 N N . VAL A 1 121 ? 14.689 2.213 -2.652 1.00 97.88 121 VAL A N 1
ATOM 950 C CA . VAL A 1 121 ? 14.070 1.253 -3.565 1.00 97.88 121 VAL A CA 1
ATOM 951 C C . VAL A 1 121 ? 14.161 1.729 -5.006 1.00 97.88 121 VAL A C 1
ATOM 953 O O . VAL A 1 121 ? 14.149 2.930 -5.282 1.00 97.88 121 VAL A O 1
ATOM 956 N N . GLY A 1 122 ? 14.237 0.773 -5.920 1.00 98.25 122 GLY A N 1
ATOM 957 C CA . GLY A 1 122 ? 14.247 0.999 -7.357 1.00 98.25 122 GLY A CA 1
ATOM 958 C C . GLY A 1 122 ? 13.575 -0.141 -8.118 1.00 98.25 122 GLY A C 1
ATOM 959 O O . GLY A 1 122 ? 12.995 -1.038 -7.504 1.00 98.25 122 GLY A O 1
ATOM 960 N N . PRO A 1 123 ? 13.651 -0.132 -9.457 1.00 98.44 123 PRO A N 1
ATOM 961 C CA . PRO A 1 123 ? 12.904 -1.060 -10.294 1.00 98.44 123 PRO A CA 1
ATOM 962 C C . PRO A 1 123 ? 13.148 -2.534 -9.912 1.00 98.44 123 PRO A C 1
ATOM 964 O O . PRO A 1 123 ? 14.286 -3.005 -9.856 1.00 98.44 123 PRO A O 1
ATOM 967 N N . GLY A 1 124 ? 12.060 -3.268 -9.670 1.00 98.06 124 GLY A N 1
ATOM 968 C CA . GLY A 1 124 ? 12.051 -4.675 -9.271 1.00 98.06 124 GLY A CA 1
ATOM 969 C C . GLY A 1 124 ? 12.048 -4.901 -7.759 1.00 98.06 124 GLY A C 1
ATOM 970 O O . GLY A 1 124 ? 11.811 -6.028 -7.325 1.00 98.06 124 GLY A O 1
ATOM 971 N N . ASP A 1 125 ? 12.280 -3.870 -6.943 1.00 98.44 125 ASP A N 1
ATOM 972 C CA . ASP A 1 125 ? 12.105 -3.979 -5.497 1.00 98.44 125 ASP A CA 1
ATOM 973 C C . ASP A 1 125 ? 10.627 -4.125 -5.132 1.00 98.44 125 ASP A C 1
ATOM 975 O O . ASP A 1 125 ? 9.753 -3.472 -5.701 1.00 98.44 125 ASP A O 1
ATOM 979 N N . VAL A 1 126 ? 10.363 -4.965 -4.133 1.00 98.06 126 VAL A N 1
ATOM 980 C CA . VAL A 1 126 ? 9.024 -5.193 -3.589 1.00 98.06 126 VAL A CA 1
ATOM 981 C C . VAL A 1 126 ? 9.011 -4.863 -2.106 1.00 98.06 126 VAL A C 1
ATOM 983 O O . VAL A 1 126 ? 9.854 -5.344 -1.346 1.00 98.06 126 VAL A O 1
ATOM 986 N N . ILE A 1 127 ? 8.033 -4.067 -1.692 1.00 97.69 127 ILE A N 1
ATOM 987 C CA . ILE A 1 127 ? 7.746 -3.707 -0.307 1.00 97.69 127 ILE A CA 1
ATOM 988 C C . ILE A 1 127 ? 6.438 -4.396 0.067 1.00 97.69 127 ILE A C 1
ATOM 990 O O . ILE A 1 127 ? 5.454 -4.295 -0.663 1.00 97.69 127 ILE A O 1
ATOM 994 N N . LEU A 1 128 ? 6.407 -5.093 1.197 1.00 96.44 128 LEU A N 1
ATOM 995 C CA . LEU A 1 128 ? 5.182 -5.724 1.683 1.00 96.44 128 LEU A CA 1
ATOM 996 C C . LEU A 1 128 ? 5.000 -5.483 3.172 1.00 96.44 128 LEU A C 1
ATOM 998 O O . LEU A 1 128 ? 5.971 -5.478 3.930 1.00 96.44 128 LEU A O 1
ATOM 1002 N N . PHE A 1 129 ? 3.753 -5.291 3.583 1.00 97.00 129 PHE A N 1
ATOM 1003 C CA . PHE A 1 129 ? 3.384 -5.142 4.984 1.00 97.00 129 PHE A CA 1
ATOM 1004 C C . PHE A 1 129 ? 1.899 -5.460 5.201 1.00 97.00 129 PHE A C 1
ATOM 1006 O O . PHE A 1 129 ? 1.059 -5.113 4.363 1.00 97.00 129 PHE A O 1
ATOM 1013 N N . PRO A 1 130 ? 1.551 -6.122 6.319 1.00 96.50 130 PRO A N 1
ATOM 1014 C CA . PRO A 1 130 ? 0.160 -6.363 6.665 1.00 96.50 130 PRO A CA 1
ATOM 1015 C C . PRO A 1 130 ? -0.530 -5.050 7.053 1.00 96.50 130 PRO A C 1
ATOM 1017 O O . PRO A 1 130 ? 0.129 -4.052 7.372 1.00 96.50 130 PRO A O 1
ATOM 1020 N N . HIS A 1 131 ? -1.862 -5.067 7.070 1.00 95.25 131 HIS A N 1
ATOM 1021 C CA . HIS A 1 131 ? -2.661 -3.972 7.618 1.00 95.25 131 HIS A CA 1
ATOM 1022 C C . HIS A 1 131 ? -2.189 -3.552 9.022 1.00 95.25 131 HIS A C 1
ATOM 1024 O O . HIS A 1 131 ? -1.545 -4.305 9.755 1.00 95.25 131 HIS A O 1
ATOM 1030 N N . ALA A 1 132 ? -2.501 -2.309 9.385 1.00 95.44 132 ALA A N 1
ATOM 1031 C CA . ALA A 1 132 ? -2.127 -1.666 10.642 1.00 95.44 132 ALA A CA 1
ATOM 1032 C C . ALA A 1 132 ? -0.608 -1.544 10.904 1.00 95.44 132 ALA A C 1
ATOM 1034 O O . ALA A 1 132 ? -0.203 -1.230 12.023 1.00 95.44 132 ALA A O 1
ATOM 1035 N N . THR A 1 133 ? 0.238 -1.721 9.883 1.00 96.62 133 THR A N 1
ATOM 1036 C CA . THR A 1 133 ? 1.694 -1.538 9.994 1.00 96.62 133 THR A CA 1
ATOM 1037 C C . THR A 1 133 ? 2.093 -0.073 9.789 1.00 96.62 133 THR A C 1
ATOM 1039 O O . THR A 1 133 ? 1.758 0.497 8.748 1.00 96.62 133 THR A O 1
ATOM 1042 N N . PRO A 1 134 ? 2.838 0.558 10.719 1.00 97.44 134 PRO A N 1
ATOM 1043 C CA . PRO A 1 134 ? 3.404 1.888 10.498 1.00 97.44 134 PRO A CA 1
ATOM 1044 C C . PRO A 1 134 ? 4.429 1.905 9.370 1.00 97.44 134 PRO A C 1
ATOM 1046 O O . PRO A 1 134 ? 5.396 1.140 9.386 1.00 97.44 134 PRO A O 1
ATOM 1049 N N . HIS A 1 135 ? 4.231 2.795 8.406 1.00 97.06 135 HIS A N 1
ATOM 1050 C CA . HIS A 1 135 ? 5.128 2.976 7.275 1.00 97.06 135 HIS A CA 1
ATOM 1051 C C . HIS A 1 135 ? 5.035 4.391 6.693 1.00 97.06 135 HIS A C 1
ATOM 1053 O O . HIS A 1 135 ? 4.104 5.147 6.968 1.00 97.06 135 HIS A O 1
ATOM 1059 N N . CYS A 1 136 ? 6.026 4.739 5.882 1.00 95.00 136 CYS A N 1
ATOM 1060 C CA . CYS A 1 136 ? 5.963 5.837 4.931 1.00 95.00 136 CYS A CA 1
ATOM 1061 C C . CYS A 1 136 ? 6.776 5.492 3.683 1.00 95.00 136 CYS A C 1
ATOM 1063 O O . CYS A 1 136 ? 7.732 4.709 3.731 1.00 95.00 136 CYS A O 1
ATOM 1065 N N . PHE A 1 137 ? 6.362 6.057 2.555 1.00 92.94 137 PHE A N 1
ATOM 1066 C CA . PHE A 1 137 ? 6.910 5.743 1.246 1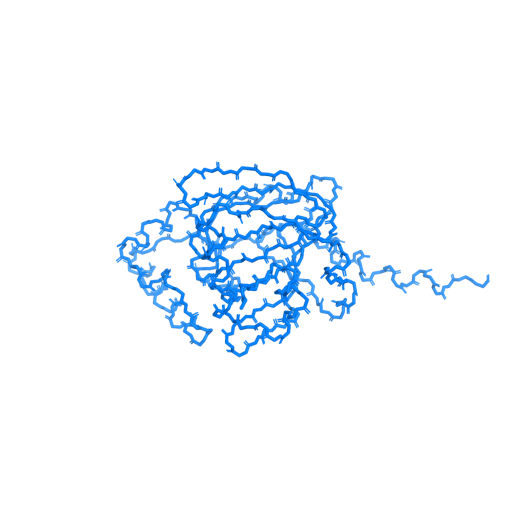.00 92.94 137 PHE A CA 1
ATOM 1067 C C . PHE A 1 137 ? 6.789 6.959 0.326 1.00 92.94 137 PHE A C 1
ATOM 1069 O O . PHE A 1 137 ? 5.754 7.623 0.328 1.00 92.94 137 PHE A O 1
ATOM 1076 N N . TRP A 1 138 ? 7.853 7.282 -0.407 1.00 93.81 138 TRP A N 1
ATOM 1077 C CA . TRP A 1 138 ? 7.876 8.409 -1.341 1.00 93.81 138 TRP A CA 1
ATOM 1078 C C . TRP A 1 138 ? 8.892 8.192 -2.468 1.00 93.81 138 TRP A C 1
ATOM 1080 O O . TRP A 1 138 ? 9.841 7.415 -2.325 1.00 93.81 138 TRP A O 1
ATOM 1090 N N . GLY A 1 139 ? 8.691 8.893 -3.586 1.00 92.81 139 GLY A N 1
ATOM 1091 C CA . GLY A 1 139 ? 9.606 8.917 -4.730 1.00 92.81 139 GLY A CA 1
ATOM 1092 C C . GLY A 1 139 ? 10.738 9.934 -4.567 1.00 92.81 139 GLY A C 1
ATOM 1093 O O . GLY A 1 139 ? 10.706 10.795 -3.688 1.00 92.81 139 GLY A O 1
ATOM 1094 N N . ALA A 1 140 ? 11.756 9.839 -5.417 1.00 90.12 140 ALA A N 1
ATOM 1095 C CA . ALA A 1 140 ? 12.866 10.785 -5.455 1.00 90.12 140 ALA A CA 1
ATOM 1096 C C . ALA A 1 140 ? 12.406 12.227 -5.760 1.00 90.12 140 ALA A C 1
ATOM 1098 O O . ALA A 1 140 ? 11.338 12.462 -6.325 1.00 90.12 140 ALA A O 1
ATOM 1099 N N . GLU A 1 141 ? 13.229 13.217 -5.400 1.00 88.69 141 GLU A N 1
ATOM 1100 C CA . GLU A 1 141 ? 12.862 14.631 -5.576 1.00 88.69 141 GLU A CA 1
ATOM 1101 C C . GLU A 1 141 ? 12.803 15.077 -7.039 1.00 88.69 141 GLU A C 1
ATOM 1103 O O . GLU A 1 141 ? 12.040 15.986 -7.349 1.00 88.69 141 GLU A O 1
ATOM 1108 N N . GLU A 1 142 ? 13.568 14.432 -7.923 1.00 87.50 142 GLU A N 1
ATOM 1109 C CA . GLU A 1 142 ? 13.809 14.914 -9.291 1.00 87.50 142 GLU A CA 1
ATOM 1110 C C . GLU A 1 142 ? 12.998 14.180 -10.367 1.00 87.50 142 GLU A C 1
ATOM 1112 O O . GLU A 1 142 ? 12.821 14.696 -11.469 1.00 87.50 142 GLU A O 1
ATOM 1117 N N . ALA A 1 143 ? 12.513 12.969 -10.081 1.00 89.25 143 ALA A N 1
ATOM 1118 C CA . ALA A 1 143 ? 11.836 12.126 -11.062 1.00 89.25 143 ALA A CA 1
ATOM 1119 C C . ALA A 1 143 ? 10.687 11.340 -10.419 1.00 89.25 143 ALA A C 1
ATOM 1121 O O . ALA A 1 143 ? 10.811 10.934 -9.260 1.00 89.25 143 ALA A O 1
ATOM 1122 N N . PRO A 1 144 ? 9.585 11.102 -11.156 1.00 93.50 144 PRO A N 1
ATOM 1123 C CA . PRO A 1 144 ? 8.497 10.288 -10.650 1.00 93.50 144 PRO A CA 1
ATOM 1124 C C . PRO A 1 144 ? 8.944 8.839 -10.448 1.00 93.50 144 PRO A C 1
ATOM 1126 O O . PRO A 1 144 ? 9.825 8.325 -11.141 1.00 93.50 144 PRO A O 1
ATOM 1129 N N . MET A 1 145 ? 8.289 8.167 -9.510 1.00 96.62 145 MET A N 1
ATOM 1130 C CA . MET A 1 145 ? 8.392 6.726 -9.318 1.00 96.62 145 MET A CA 1
ATOM 1131 C C . MET A 1 145 ? 7.017 6.107 -9.534 1.00 96.62 145 MET A C 1
ATOM 1133 O O . MET A 1 145 ? 6.036 6.592 -8.977 1.00 96.62 145 MET A O 1
ATOM 1137 N N . VAL A 1 146 ? 6.948 5.037 -10.320 1.00 97.69 146 VAL A N 1
ATOM 1138 C CA . VAL A 1 146 ? 5.710 4.296 -10.584 1.00 97.69 146 VAL A CA 1
ATOM 1139 C C . VAL A 1 146 ? 5.830 2.907 -9.986 1.00 97.69 146 VAL A C 1
ATOM 1141 O O . VAL A 1 146 ? 6.827 2.206 -10.186 1.00 97.69 146 VAL A O 1
ATOM 1144 N N . VAL A 1 147 ? 4.797 2.501 -9.262 1.00 98.19 147 VAL A N 1
ATOM 1145 C CA . VAL A 1 147 ? 4.717 1.200 -8.609 1.00 98.19 147 VAL A CA 1
ATOM 1146 C C . VAL A 1 147 ? 3.427 0.487 -8.999 1.00 98.19 147 VAL A C 1
ATOM 1148 O O . VAL A 1 147 ? 2.393 1.114 -9.215 1.00 98.19 147 VAL A O 1
ATOM 1151 N N . GLU A 1 148 ? 3.482 -0.836 -9.072 1.00 97.69 148 GLU A N 1
ATOM 1152 C CA . GLU A 1 148 ? 2.294 -1.676 -8.951 1.00 97.69 148 GLU A CA 1
ATOM 1153 C C . GLU A 1 148 ? 1.885 -1.742 -7.477 1.00 97.69 148 GLU A C 1
ATOM 1155 O O . GLU A 1 148 ? 2.744 -1.890 -6.603 1.00 97.69 148 GLU A O 1
ATOM 1160 N N . VAL A 1 149 ? 0.576 -1.736 -7.223 1.00 97.19 149 VAL A N 1
ATOM 1161 C CA . VAL A 1 149 ? 0.004 -2.048 -5.913 1.00 97.19 149 VAL A CA 1
ATOM 1162 C C . VAL A 1 149 ? -1.020 -3.178 -5.989 1.00 97.19 149 VAL A C 1
ATOM 1164 O O . VAL A 1 149 ? -1.928 -3.174 -6.822 1.00 97.19 149 VAL A O 1
ATOM 1167 N N . LEU A 1 150 ? -0.884 -4.133 -5.068 1.00 97.12 150 LEU A N 1
ATOM 1168 C CA . LEU A 1 150 ? -1.917 -5.098 -4.703 1.00 97.12 150 LEU A CA 1
ATOM 1169 C C . LEU A 1 150 ? -2.408 -4.768 -3.292 1.00 97.12 150 LEU A C 1
ATOM 1171 O O . LEU A 1 150 ? -1.609 -4.687 -2.353 1.00 97.12 150 LEU A O 1
ATOM 1175 N N . LEU A 1 151 ? -3.717 -4.560 -3.158 1.00 95.69 151 LEU A N 1
ATOM 1176 C CA . LEU A 1 151 ? -4.353 -4.023 -1.955 1.00 95.69 151 LEU A CA 1
ATOM 1177 C C . LEU A 1 151 ? -5.429 -4.984 -1.449 1.00 95.69 151 LEU A C 1
ATOM 1179 O O . LEU A 1 151 ? -6.360 -5.314 -2.182 1.00 95.69 151 LEU A O 1
ATOM 1183 N N . GLY A 1 152 ? -5.320 -5.408 -0.191 1.00 93.88 152 GLY A N 1
ATOM 1184 C CA . GLY A 1 152 ? -6.258 -6.332 0.444 1.00 93.88 152 GLY A CA 1
ATOM 1185 C C . GLY A 1 152 ? -6.941 -5.722 1.668 1.00 93.88 152 GLY A C 1
ATOM 1186 O O . GLY A 1 152 ? -6.407 -5.891 2.763 1.00 93.88 152 GLY A O 1
ATOM 1187 N N . PRO A 1 153 ? -8.101 -5.048 1.535 1.00 93.81 153 PRO A N 1
ATOM 1188 C CA . PRO A 1 153 ? -8.739 -4.582 0.300 1.00 93.81 153 PRO A CA 1
ATOM 1189 C C . PRO A 1 153 ? -8.274 -3.165 -0.100 1.00 93.81 153 PRO A C 1
ATOM 1191 O O . PRO A 1 153 ? -7.508 -2.528 0.630 1.00 93.81 153 PRO A O 1
ATOM 1194 N N . TYR A 1 154 ? -8.758 -2.625 -1.225 1.00 93.44 154 TYR A N 1
ATOM 1195 C CA . TYR A 1 154 ? -8.720 -1.170 -1.451 1.00 93.44 154 TYR A CA 1
ATOM 1196 C C . TYR A 1 154 ? -9.693 -0.458 -0.504 1.00 93.44 154 TYR A C 1
ATOM 1198 O O . TYR A 1 154 ? -10.865 -0.816 -0.414 1.00 93.44 154 TYR A O 1
ATOM 1206 N N . VAL A 1 155 ? -9.193 0.564 0.190 1.00 94.31 155 VAL A N 1
ATOM 1207 C CA . VAL A 1 155 ? -9.979 1.431 1.072 1.00 94.31 155 VAL A CA 1
ATOM 1208 C C . VAL A 1 155 ? -10.054 2.803 0.398 1.00 94.31 155 VAL A C 1
ATOM 1210 O O . VAL A 1 155 ? -8.992 3.411 0.230 1.00 94.31 155 VAL A O 1
ATOM 1213 N N . PRO A 1 156 ? -11.246 3.300 0.015 1.00 93.25 156 PRO A N 1
ATOM 1214 C CA . PRO A 1 156 ? -11.397 4.598 -0.645 1.00 93.25 156 PRO A CA 1
ATOM 1215 C C . PRO A 1 156 ? -10.786 5.743 0.160 1.00 93.25 156 PRO A C 1
ATOM 1217 O O . PRO A 1 156 ? -10.716 5.670 1.389 1.00 93.25 156 PRO A O 1
ATOM 1220 N N . PHE A 1 157 ? -10.362 6.809 -0.513 1.00 93.44 157 PHE A N 1
ATOM 1221 C CA . PHE A 1 157 ? -9.691 7.935 0.139 1.00 93.44 157 PHE A CA 1
ATOM 1222 C C . PHE A 1 157 ? -10.584 8.662 1.147 1.00 93.44 157 PHE A C 1
ATOM 1224 O O . PHE A 1 157 ? -10.122 9.122 2.186 1.00 93.44 157 PHE A O 1
ATOM 1231 N N . GLU A 1 158 ? -11.886 8.721 0.892 1.00 93.06 158 GLU A N 1
ATOM 1232 C CA . GLU A 1 158 ? -12.876 9.371 1.751 1.00 93.06 158 GLU A CA 1
ATOM 1233 C C . GLU A 1 158 ? -13.201 8.543 2.999 1.00 93.06 158 GLU A C 1
ATOM 1235 O O . GLU A 1 158 ? -13.768 9.061 3.964 1.00 93.06 158 GLU A O 1
ATOM 1240 N N . HIS A 1 159 ? -12.855 7.252 3.003 1.00 95.06 159 HIS A N 1
ATOM 1241 C CA . HIS A 1 159 ? -13.113 6.378 4.136 1.00 95.06 159 HIS A CA 1
ATOM 1242 C C . HIS A 1 159 ? -12.274 6.840 5.335 1.00 95.06 159 HIS A C 1
ATOM 1244 O O . HIS A 1 159 ? -11.060 6.920 5.205 1.00 95.06 159 HIS A O 1
ATOM 1250 N N . PRO A 1 160 ? -12.836 7.060 6.539 1.00 94.81 160 PRO A N 1
ATOM 1251 C CA . PRO A 1 160 ? -12.122 7.701 7.654 1.00 94.81 160 PRO A CA 1
ATOM 1252 C C . PRO A 1 160 ? -10.906 6.913 8.170 1.00 94.81 160 PRO A C 1
ATOM 1254 O O . PRO A 1 160 ? -10.066 7.455 8.877 1.00 94.81 160 PRO A O 1
ATOM 1257 N N . LEU A 1 161 ? -10.809 5.627 7.829 1.00 95.31 161 LEU A N 1
ATOM 1258 C CA . LEU A 1 161 ? -9.645 4.780 8.103 1.00 95.31 161 LEU A CA 1
ATOM 1259 C C . LEU A 1 161 ? -8.824 4.477 6.838 1.00 95.31 161 LEU A C 1
ATOM 1261 O O . LEU A 1 161 ? -8.245 3.400 6.749 1.00 95.31 161 LEU A O 1
ATOM 1265 N N . HIS A 1 162 ? -8.800 5.368 5.843 1.00 94.94 162 HIS A N 1
ATOM 1266 C CA . HIS A 1 162 ? -7.896 5.239 4.697 1.00 94.94 162 HIS A CA 1
ATOM 1267 C C . HIS A 1 162 ? -6.443 5.257 5.178 1.00 94.94 162 HIS A C 1
ATOM 1269 O O . HIS A 1 162 ? -5.741 4.249 5.076 1.00 94.94 162 HIS A O 1
ATOM 1275 N N . THR A 1 163 ? -6.026 6.367 5.790 1.00 93.88 163 THR A N 1
ATOM 1276 C CA . THR A 1 163 ? -4.743 6.522 6.478 1.00 93.88 163 THR A CA 1
ATOM 1277 C C . THR A 1 163 ? -4.961 7.095 7.871 1.00 93.88 163 THR A C 1
ATOM 1279 O O . THR A 1 163 ? -5.811 7.947 8.107 1.00 93.88 163 THR A O 1
ATOM 1282 N N . VAL A 1 164 ? -4.191 6.615 8.846 1.00 95.06 164 VAL A N 1
ATOM 1283 C CA . VAL A 1 164 ? -4.232 7.136 10.221 1.00 95.06 164 VAL A CA 1
ATOM 1284 C C . VAL A 1 164 ? -2.808 7.320 10.723 1.00 95.06 164 VAL A C 1
ATOM 1286 O O . VAL A 1 164 ? -1.949 6.471 10.488 1.00 95.06 164 VAL A O 1
ATOM 1289 N N . CYS A 1 165 ? -2.521 8.404 11.449 1.00 94.69 165 CYS A N 1
ATOM 1290 C CA . CYS A 1 165 ? -1.193 8.553 12.040 1.00 94.69 165 CYS A CA 1
ATOM 1291 C C . CYS A 1 165 ? -0.955 7.468 13.120 1.00 94.69 165 CYS A C 1
ATOM 1293 O O . CYS A 1 165 ? -1.889 7.115 13.852 1.00 94.69 165 CYS A O 1
ATOM 1295 N N . PRO A 1 166 ? 0.275 6.949 13.297 1.00 94.56 166 PRO A N 1
ATOM 1296 C CA . PRO A 1 166 ? 0.522 5.779 14.145 1.00 94.56 166 PRO A CA 1
ATOM 1297 C C . PRO A 1 166 ? 0.104 5.962 15.607 1.00 94.56 166 PRO A C 1
ATOM 1299 O O . PRO A 1 166 ? -0.347 5.018 16.252 1.00 94.56 166 PRO A O 1
ATOM 1302 N N . ILE A 1 167 ? 0.226 7.183 16.139 1.00 93.62 167 ILE A N 1
ATOM 1303 C CA . ILE A 1 167 ? -0.149 7.497 17.526 1.00 93.62 167 ILE A CA 1
ATOM 1304 C C . ILE A 1 167 ? -1.664 7.350 17.718 1.00 93.62 167 ILE A C 1
ATOM 1306 O O . ILE A 1 167 ? -2.103 6.692 18.663 1.00 93.62 167 ILE A O 1
ATOM 1310 N N . LYS A 1 168 ? -2.463 7.925 16.807 1.00 94.69 168 LYS A N 1
ATOM 1311 C CA . LYS A 1 168 ? -3.930 7.823 16.831 1.00 94.69 168 LYS A CA 1
ATOM 1312 C C . LYS A 1 168 ? -4.371 6.386 16.574 1.00 94.69 168 LYS A C 1
ATOM 1314 O O . LYS A 1 168 ? -5.185 5.865 17.328 1.00 94.69 168 LYS A O 1
ATOM 1319 N N . ALA A 1 169 ? -3.763 5.722 15.594 1.00 95.25 169 ALA A N 1
ATOM 1320 C CA . ALA A 1 169 ? -4.033 4.324 15.283 1.00 95.25 169 ALA A CA 1
ATOM 1321 C C . ALA A 1 169 ? -3.821 3.405 16.488 1.00 95.25 169 ALA A C 1
ATOM 1323 O O . ALA A 1 169 ? -4.703 2.624 16.822 1.00 95.25 169 ALA A O 1
ATOM 1324 N N . LYS A 1 170 ? -2.698 3.553 17.203 1.00 94.25 170 LYS A N 1
ATOM 1325 C CA . LYS A 1 170 ? -2.419 2.776 18.418 1.00 94.25 170 LYS A CA 1
ATOM 1326 C C . LYS A 1 170 ? -3.481 2.987 19.498 1.00 94.25 170 LYS A C 1
ATOM 1328 O O . LYS A 1 170 ? -3.870 2.029 20.156 1.00 94.25 170 LYS A O 1
ATOM 1333 N N . LYS A 1 171 ? -3.942 4.226 19.695 1.00 95.12 171 LYS A N 1
ATOM 1334 C CA . LYS A 1 171 ? -5.008 4.528 20.659 1.00 95.12 171 LYS A CA 1
ATOM 1335 C C . LYS A 1 171 ? -6.326 3.866 20.245 1.00 95.12 171 LYS A C 1
ATOM 1337 O O . LYS A 1 171 ? -6.910 3.143 21.041 1.00 95.12 171 LYS A O 1
ATOM 1342 N N . ILE A 1 172 ? -6.744 4.053 18.993 1.00 95.56 172 ILE A N 1
ATOM 1343 C CA . ILE A 1 172 ? -8.002 3.497 18.477 1.00 95.56 172 ILE A CA 1
ATOM 1344 C C . ILE A 1 172 ? -7.973 1.968 18.506 1.00 95.56 172 ILE A C 1
ATOM 1346 O O . ILE A 1 172 ? -8.940 1.367 18.942 1.00 95.56 172 ILE A O 1
ATOM 1350 N N . ALA A 1 173 ? -6.868 1.334 18.113 1.00 94.69 173 ALA A N 1
ATOM 1351 C CA . ALA A 1 173 ? -6.737 -0.121 18.141 1.00 94.69 173 ALA A CA 1
ATOM 1352 C C . ALA A 1 173 ? -6.805 -0.706 19.565 1.00 94.69 173 ALA A C 1
ATOM 1354 O O . ALA A 1 173 ? -7.243 -1.840 19.733 1.00 94.69 173 ALA A O 1
ATOM 1355 N N . ASN A 1 174 ? -6.399 0.051 20.591 1.00 95.81 174 ASN A N 1
ATOM 1356 C CA . ASN A 1 174 ? -6.545 -0.368 21.987 1.00 95.81 174 ASN A CA 1
ATOM 1357 C C . ASN A 1 174 ? -7.992 -0.226 22.484 1.00 95.81 174 ASN A C 1
ATOM 1359 O O . ASN A 1 174 ? -8.484 -1.117 23.174 1.00 95.81 174 ASN A O 1
ATOM 1363 N N . ASP A 1 175 ? -8.652 0.884 22.147 1.00 96.50 175 ASP A N 1
ATOM 1364 C CA . ASP A 1 175 ? -9.996 1.209 22.644 1.00 96.50 175 ASP A CA 1
ATOM 1365 C C . ASP A 1 175 ? -11.107 0.492 21.841 1.00 96.50 175 ASP A C 1
ATOM 1367 O O . ASP A 1 175 ? -12.148 0.135 22.393 1.00 96.50 175 ASP A O 1
ATOM 1371 N N . TYR A 1 176 ? -10.867 0.256 20.546 1.00 96.25 176 TYR A N 1
ATOM 1372 C CA . TYR A 1 176 ? -11.799 -0.277 19.543 1.00 96.25 176 TYR A CA 1
ATOM 1373 C C . TYR A 1 176 ? -11.094 -1.266 18.585 1.00 96.25 176 TYR A C 1
ATOM 1375 O O . TYR A 1 176 ? -11.002 -1.015 17.376 1.00 96.25 176 TYR A O 1
ATOM 1383 N N . PRO A 1 177 ? -10.558 -2.392 19.092 1.00 94.75 177 PRO A N 1
ATOM 1384 C CA . PRO A 1 177 ? -9.740 -3.327 18.310 1.00 94.75 177 PRO A CA 1
ATOM 1385 C C . PRO A 1 177 ? -10.452 -3.912 17.084 1.00 94.75 177 PRO A C 1
ATOM 1387 O O . PRO A 1 177 ? -9.807 -4.310 16.119 1.00 94.75 177 PRO A O 1
ATOM 1390 N N . GLU A 1 178 ? -11.781 -3.976 17.090 1.00 93.50 178 GLU A N 1
ATOM 1391 C CA . GLU A 1 178 ? -12.582 -4.430 15.956 1.00 93.50 178 GLU A CA 1
ATOM 1392 C C . GLU A 1 178 ? -12.478 -3.532 14.718 1.00 93.50 178 GLU A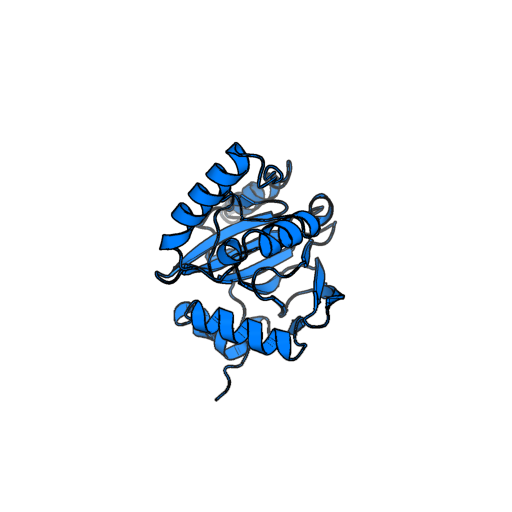 C 1
ATOM 1394 O O . GLU A 1 178 ? -12.691 -4.027 13.619 1.00 93.50 178 GLU A O 1
ATOM 1399 N N . LEU A 1 179 ? -12.115 -2.252 14.869 1.00 94.50 179 LEU A N 1
ATOM 1400 C CA . LEU A 1 179 ? -11.948 -1.312 13.749 1.00 94.50 179 LEU A CA 1
ATOM 1401 C C . LEU A 1 179 ? -10.627 -1.502 12.985 1.00 94.50 179 LEU A C 1
ATOM 1403 O O . LEU A 1 179 ? -10.385 -0.816 11.999 1.00 94.50 179 LEU A O 1
ATOM 1407 N N . PHE A 1 180 ? -9.752 -2.378 13.479 1.00 93.31 180 PHE A N 1
ATOM 1408 C CA . PHE A 1 180 ? -8.422 -2.658 12.929 1.00 93.31 180 PHE A CA 1
ATOM 1409 C C . PHE A 1 180 ? -8.271 -4.128 12.522 1.00 93.31 180 PHE A C 1
ATOM 1411 O O . PHE A 1 180 ? -7.165 -4.595 12.259 1.00 93.31 180 PHE A O 1
ATOM 1418 N N . LYS A 1 181 ? -9.375 -4.881 12.503 1.00 89.31 181 LYS A N 1
ATOM 1419 C CA . LYS A 1 181 ? -9.392 -6.238 11.962 1.00 89.31 181 LYS A CA 1
ATOM 1420 C C . LYS A 1 181 ? -9.535 -6.173 10.448 1.00 89.31 181 LYS A C 1
ATOM 1422 O O . LYS A 1 181 ? -10.202 -5.282 9.929 1.00 89.31 181 LYS A O 1
ATOM 1427 N N . SER A 1 182 ? -8.948 -7.155 9.767 1.00 81.31 182 SER A N 1
ATOM 1428 C CA . SER A 1 182 ? -9.248 -7.401 8.356 1.00 81.31 182 SER A CA 1
ATOM 1429 C C . SER A 1 182 ? -10.763 -7.539 8.182 1.00 81.31 182 SER A C 1
ATOM 1431 O O . SER A 1 182 ? -11.408 -8.226 8.978 1.00 81.31 182 SER A O 1
ATOM 1433 N N . CYS A 1 183 ? -11.302 -6.858 7.177 1.00 86.62 183 CYS A N 1
ATOM 1434 C CA . CYS A 1 183 ? -12.722 -6.832 6.854 1.00 86.62 183 CYS A CA 1
ATOM 1435 C C . CYS A 1 183 ? -12.933 -7.137 5.371 1.00 86.62 183 CYS A C 1
ATOM 1437 O O . CYS A 1 183 ? -12.016 -6.974 4.553 1.00 86.62 183 CYS A O 1
ATOM 1439 N N . ASP A 1 184 ? -14.146 -7.547 5.031 1.00 87.31 184 ASP A N 1
ATOM 1440 C CA . ASP A 1 184 ? -14.592 -7.650 3.648 1.00 87.31 184 ASP A CA 1
ATOM 1441 C C . ASP A 1 184 ? -15.003 -6.264 3.121 1.00 87.31 184 ASP A C 1
ATOM 1443 O O . ASP A 1 184 ? -15.272 -5.334 3.886 1.00 87.31 184 ASP A O 1
ATOM 1447 N N . VAL A 1 185 ? -15.046 -6.093 1.796 1.00 88.44 185 VAL A N 1
ATOM 1448 C CA . VAL A 1 185 ? -15.387 -4.793 1.171 1.00 88.44 185 VAL A CA 1
ATOM 1449 C C . VAL A 1 185 ? -16.763 -4.305 1.592 1.00 88.44 185 VAL A C 1
ATOM 1451 O O . VAL A 1 185 ? -16.949 -3.116 1.835 1.00 88.44 185 VAL A O 1
ATOM 1454 N N . GLU A 1 186 ? -17.719 -5.224 1.703 1.00 91.00 186 GLU A N 1
ATOM 1455 C CA . GLU A 1 186 ? -19.103 -4.922 2.074 1.00 91.00 186 GLU A CA 1
ATOM 1456 C C . GLU A 1 186 ? -19.217 -4.348 3.498 1.00 91.00 186 GLU A C 1
ATOM 1458 O O . GLU A 1 186 ? -20.201 -3.689 3.831 1.00 91.00 186 GLU A O 1
ATOM 1463 N N . GLU A 1 187 ? -18.200 -4.549 4.341 1.00 92.56 187 GLU A N 1
ATOM 1464 C CA . GLU A 1 187 ? -18.168 -4.041 5.712 1.00 92.56 187 GLU A CA 1
ATOM 1465 C C . GLU A 1 187 ? -17.606 -2.615 5.817 1.00 92.56 187 GLU A C 1
ATOM 1467 O O . GLU A 1 187 ? -17.791 -1.970 6.854 1.00 92.56 187 GLU A O 1
ATOM 1472 N N . LEU A 1 188 ? -16.950 -2.091 4.770 1.00 93.81 188 LEU A N 1
ATOM 1473 C CA . LEU A 1 188 ? -16.282 -0.783 4.807 1.00 93.81 188 LEU A CA 1
ATOM 1474 C C . LEU A 1 188 ? -17.250 0.346 5.187 1.00 93.81 188 LEU A C 1
ATOM 1476 O O . LEU A 1 188 ? -16.958 1.129 6.089 1.00 93.81 188 LEU A O 1
ATOM 1480 N N . ASP A 1 189 ? -18.441 0.390 4.590 1.00 95.12 189 ASP A N 1
ATOM 1481 C CA . ASP A 1 189 ? -19.438 1.427 4.892 1.00 95.12 189 ASP A CA 1
ATOM 1482 C C . ASP A 1 189 ? -19.934 1.354 6.342 1.00 95.12 189 ASP A C 1
ATOM 1484 O O . ASP A 1 189 ? -20.147 2.376 7.005 1.00 95.12 189 ASP A O 1
ATOM 1488 N N . HIS A 1 190 ? -20.087 0.137 6.871 1.00 95.81 190 HIS A N 1
ATOM 1489 C CA . HIS A 1 190 ? -20.486 -0.068 8.258 1.00 95.81 190 HIS A CA 1
ATOM 1490 C C . HIS A 1 190 ? -19.395 0.409 9.228 1.00 95.81 190 HIS A C 1
ATOM 1492 O O . HIS A 1 190 ? -19.686 1.105 10.209 1.00 95.81 190 HIS A O 1
ATOM 1498 N N . ILE A 1 191 ? -18.134 0.082 8.936 1.00 96.50 191 ILE A N 1
ATOM 1499 C CA . ILE A 1 191 ? -16.970 0.525 9.707 1.00 96.50 191 ILE A CA 1
ATOM 1500 C C . ILE A 1 191 ? -16.863 2.054 9.668 1.00 96.50 191 ILE A C 1
ATOM 1502 O O . ILE A 1 191 ? -16.738 2.681 10.725 1.00 96.50 191 ILE A O 1
ATOM 1506 N N . ALA A 1 192 ? -16.996 2.670 8.491 1.00 96.00 192 ALA A N 1
ATOM 1507 C CA . ALA A 1 192 ? -16.994 4.120 8.327 1.00 96.00 192 ALA A CA 1
ATOM 1508 C C . ALA A 1 192 ? -18.076 4.792 9.182 1.00 96.00 192 ALA A C 1
ATOM 1510 O O . ALA A 1 192 ? -17.784 5.712 9.952 1.00 96.00 192 ALA A O 1
ATOM 1511 N N . ALA A 1 193 ? -19.317 4.302 9.113 1.00 96.69 193 ALA A N 1
ATOM 1512 C CA . ALA A 1 193 ? -20.434 4.839 9.886 1.00 96.69 193 ALA A CA 1
ATOM 1513 C C . ALA A 1 193 ? -20.176 4.763 11.399 1.00 96.69 193 ALA A C 1
ATOM 1515 O O . ALA A 1 193 ? -20.466 5.713 12.137 1.00 96.69 193 ALA A O 1
ATOM 1516 N N . LYS A 1 194 ? -19.581 3.661 11.866 1.00 96.88 194 LYS A N 1
ATOM 1517 C CA 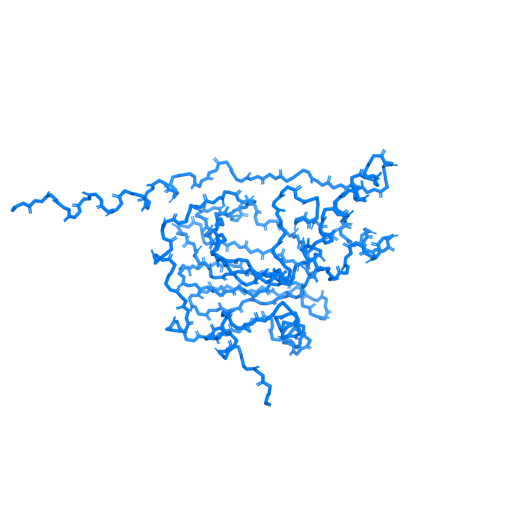. LYS A 1 194 ? -19.196 3.492 13.269 1.00 96.88 194 LYS A CA 1
ATOM 1518 C C . LYS A 1 194 ? -18.108 4.481 13.686 1.00 96.88 194 LYS A C 1
ATOM 1520 O O . LYS A 1 194 ? -18.246 5.116 14.731 1.00 96.88 194 LYS A O 1
ATOM 1525 N N . VAL A 1 195 ? -17.067 4.666 12.874 1.00 96.31 195 VAL A N 1
ATOM 1526 C CA . VAL A 1 195 ? -15.999 5.645 13.140 1.00 96.31 195 VAL A CA 1
ATOM 1527 C C . VAL A 1 195 ? -16.568 7.061 13.219 1.00 96.31 195 VAL A C 1
ATOM 1529 O O . VAL A 1 195 ? -16.296 7.773 14.184 1.00 96.31 195 VAL A O 1
ATOM 1532 N N . VAL A 1 196 ? -17.443 7.443 12.286 1.00 95.44 196 VAL A N 1
ATOM 1533 C CA . VAL A 1 196 ? -18.121 8.750 12.294 1.00 95.44 196 VAL A CA 1
ATOM 1534 C C . VAL A 1 196 ? -18.966 8.935 13.557 1.00 95.44 196 VAL A C 1
ATOM 1536 O O . VAL A 1 196 ? -18.964 10.012 14.160 1.00 95.44 196 VAL A O 1
ATOM 1539 N N . ALA A 1 197 ? -19.682 7.899 14.002 1.00 96.62 197 ALA A N 1
ATOM 1540 C CA . ALA A 1 197 ? -20.449 7.953 15.243 1.00 96.62 197 ALA A CA 1
ATOM 1541 C C . ALA A 1 197 ? -19.549 8.144 16.476 1.00 96.62 197 ALA A C 1
ATOM 1543 O O . ALA A 1 197 ? -19.916 8.893 17.383 1.00 96.62 197 ALA A O 1
ATOM 1544 N N . LEU A 1 198 ? -18.372 7.512 16.510 1.00 96.88 198 LEU A N 1
ATOM 1545 C CA . LEU A 1 198 ? -17.384 7.682 17.581 1.00 96.88 198 LEU A CA 1
ATOM 1546 C C . LEU A 1 198 ? -16.735 9.074 17.554 1.00 96.88 198 LEU A C 1
ATOM 1548 O O . LEU A 1 198 ? -16.542 9.674 18.612 1.00 96.88 198 LEU A O 1
ATOM 1552 N N . GLN A 1 199 ? -16.463 9.631 16.370 1.00 94.94 199 GLN A N 1
ATOM 1553 C CA . GLN A 1 199 ? -15.965 11.003 16.222 1.00 94.94 199 GLN A CA 1
ATOM 1554 C C . GLN A 1 199 ? -16.970 12.032 16.745 1.00 94.94 199 GLN A C 1
ATOM 1556 O O . GLN A 1 199 ? -16.596 12.931 17.495 1.00 94.94 199 GLN A O 1
ATOM 1561 N N . LYS A 1 200 ? -18.265 11.866 16.439 1.00 95.50 200 LYS A N 1
ATOM 1562 C CA . LYS A 1 200 ? -19.338 12.733 16.967 1.00 95.50 200 LYS A CA 1
ATOM 1563 C C . LYS A 1 200 ? -19.440 12.703 18.494 1.00 95.50 200 LYS A C 1
ATOM 1565 O O . LYS A 1 200 ? -19.900 13.670 19.090 1.00 95.50 200 LYS A O 1
ATOM 1570 N N . GLN A 1 201 ? -19.014 11.607 19.118 1.00 96.12 201 GLN A N 1
ATOM 1571 C CA . GLN A 1 201 ? -18.962 11.452 20.573 1.00 96.12 201 GLN A CA 1
ATOM 1572 C C . GLN A 1 201 ? -17.641 11.953 21.187 1.00 96.12 201 GLN A C 1
ATOM 1574 O O . GLN A 1 201 ? -17.496 11.927 22.405 1.00 96.12 201 GLN A O 1
ATOM 1579 N N . GLY A 1 202 ? -16.668 12.381 20.373 1.00 93.19 202 GLY A N 1
ATOM 1580 C CA . GLY A 1 202 ? -15.328 12.762 20.835 1.00 93.19 202 GLY A CA 1
ATOM 1581 C C . GLY A 1 202 ? -14.464 11.582 21.296 1.00 93.19 202 GLY A C 1
ATOM 1582 O O . GLY A 1 202 ? -13.452 11.785 21.962 1.00 93.19 202 GLY A O 1
ATOM 1583 N N . LEU A 1 203 ? -14.858 10.348 20.964 1.00 92.62 203 LEU A N 1
ATOM 1584 C CA . LEU A 1 203 ? -14.166 9.122 21.372 1.00 92.62 203 LEU A CA 1
ATOM 1585 C C . LEU A 1 203 ? -13.016 8.758 20.427 1.00 92.62 203 LEU A C 1
ATOM 1587 O O . LEU A 1 203 ? -12.021 8.165 20.841 1.00 92.62 203 LEU A O 1
ATOM 1591 N N . VAL A 1 204 ? -13.141 9.155 19.162 1.00 92.19 204 VAL A N 1
ATOM 1592 C CA . VAL A 1 204 ? -12.116 9.000 18.131 1.00 92.19 204 VAL A CA 1
ATOM 1593 C C . VAL A 1 204 ? -11.804 10.373 17.554 1.00 92.19 204 VAL A C 1
ATOM 1595 O O . VAL A 1 204 ? -12.704 11.133 17.213 1.00 92.19 204 VAL A O 1
ATOM 1598 N N . GLU A 1 205 ? -10.521 10.686 17.423 1.00 90.12 205 GLU A N 1
ATOM 1599 C CA . GLU A 1 205 ? -10.055 11.906 16.773 1.00 90.12 205 GLU A CA 1
ATOM 1600 C C . GLU A 1 205 ? -9.146 11.512 15.613 1.00 90.12 205 GLU A C 1
ATOM 1602 O O . GLU A 1 205 ? -8.117 10.869 15.817 1.00 90.12 205 GLU A O 1
ATOM 1607 N N . LEU A 1 206 ? -9.513 11.909 14.399 1.00 88.62 206 LEU A N 1
ATOM 1608 C CA . LEU A 1 206 ? -8.772 11.635 13.169 1.00 88.62 206 LEU A CA 1
ATOM 1609 C C . LEU A 1 206 ? -8.417 12.958 12.504 1.00 88.62 206 LEU A C 1
ATOM 1611 O O . LEU A 1 206 ? -9.064 13.974 12.751 1.00 88.62 206 LEU A O 1
ATOM 1615 N N . SER A 1 207 ? -7.337 12.954 11.737 1.00 84.31 207 SER A N 1
ATOM 1616 C CA . SER A 1 207 ? -6.976 14.110 10.920 1.00 84.31 207 SER A CA 1
ATOM 1617 C C . SER A 1 207 ? -7.793 14.082 9.630 1.00 84.31 207 SER A C 1
ATOM 1619 O O . SER A 1 207 ? -8.153 13.009 9.159 1.00 84.31 207 SER A O 1
ATOM 1621 N N . GLU A 1 208 ? -8.077 15.249 9.059 1.00 82.12 208 GLU A N 1
ATOM 1622 C CA . GLU A 1 208 ? -8.656 15.318 7.716 1.00 82.12 208 GLU A CA 1
ATOM 1623 C C . GLU A 1 208 ? -7.645 14.817 6.685 1.00 82.12 208 GLU A C 1
ATOM 1625 O O . GLU A 1 208 ? -6.464 15.179 6.743 1.00 82.12 208 GLU A O 1
ATOM 1630 N N . HIS A 1 209 ? -8.116 14.021 5.727 1.00 84.69 209 HIS A N 1
ATOM 1631 C CA . HIS A 1 209 ? -7.305 13.629 4.585 1.00 84.69 209 HIS A CA 1
ATOM 1632 C C . HIS A 1 209 ? -7.061 14.829 3.678 1.00 84.69 209 HIS A C 1
ATOM 1634 O O . HIS A 1 209 ? -7.944 15.662 3.459 1.00 84.69 209 HIS A O 1
ATOM 1640 N N . ARG A 1 210 ? -5.835 14.941 3.169 1.00 83.81 210 ARG A N 1
ATOM 1641 C CA . ARG A 1 210 ? -5.422 16.055 2.319 1.00 83.81 210 ARG A CA 1
ATOM 1642 C C . ARG A 1 210 ? -4.552 15.539 1.200 1.00 83.81 210 ARG A C 1
ATOM 1644 O O . ARG A 1 210 ? -3.448 15.067 1.454 1.00 83.81 210 ARG A O 1
ATOM 1651 N N . VAL A 1 211 ? -5.010 15.752 -0.022 1.00 87.12 211 VAL A N 1
ATOM 1652 C CA . VAL A 1 211 ? -4.187 15.533 -1.206 1.00 87.12 211 VAL A CA 1
ATOM 1653 C C . VAL A 1 211 ? -3.054 16.562 -1.291 1.00 87.12 211 VAL A C 1
ATOM 1655 O O . VAL A 1 211 ? -3.016 17.565 -0.566 1.00 87.12 211 VAL A O 1
ATOM 1658 N N . MET A 1 212 ? -2.095 16.278 -2.159 1.00 86.25 212 MET A N 1
ATOM 1659 C CA . MET A 1 212 ? -1.072 17.208 -2.612 1.00 86.25 212 MET A CA 1
ATOM 1660 C C . MET A 1 212 ? -1.662 18.321 -3.492 1.00 86.25 212 MET A C 1
ATOM 1662 O O . MET A 1 212 ? -2.567 18.094 -4.296 1.00 86.25 212 MET A O 1
ATOM 1666 N N . ASP A 1 213 ? -1.089 19.521 -3.377 1.00 87.19 213 ASP A N 1
ATOM 1667 C CA . ASP A 1 213 ? -1.473 20.690 -4.184 1.00 87.19 213 ASP A CA 1
ATOM 1668 C C . ASP A 1 213 ? -0.773 20.718 -5.562 1.00 87.19 213 ASP A C 1
ATOM 1670 O O . ASP A 1 213 ? -1.004 21.618 -6.364 1.00 87.19 213 ASP A O 1
ATOM 1674 N N . TRP A 1 214 ? 0.091 19.737 -5.843 1.00 86.00 214 TRP A N 1
ATOM 1675 C CA . TRP A 1 214 ? 0.807 19.542 -7.112 1.00 86.00 214 TRP A CA 1
ATOM 1676 C C . TRP A 1 214 ? 0.432 18.191 -7.735 1.00 86.00 214 TRP A C 1
ATOM 1678 O O . TRP A 1 214 ? -0.422 17.484 -7.202 1.00 86.00 214 TRP A O 1
ATOM 1688 N N . GLY A 1 215 ? 1.017 17.825 -8.874 1.00 78.94 215 GLY A N 1
ATOM 1689 C CA . GLY A 1 215 ? 0.797 16.525 -9.511 1.00 78.94 215 GLY A CA 1
ATOM 1690 C C . GLY A 1 215 ? -0.104 16.563 -10.748 1.00 78.94 215 GLY A C 1
ATOM 1691 O O . GLY A 1 215 ? -0.027 15.654 -11.570 1.00 78.94 215 GLY A O 1
ATOM 1692 N N . ASP A 1 216 ? -0.917 17.612 -10.924 1.00 84.69 216 ASP A N 1
ATOM 1693 C CA . ASP A 1 216 ? -1.812 17.748 -12.090 1.00 84.69 216 ASP A CA 1
ATOM 1694 C C . ASP A 1 216 ? -1.027 17.848 -13.402 1.00 84.69 216 ASP A C 1
ATOM 1696 O O . ASP A 1 216 ? -1.453 17.341 -14.439 1.00 84.69 216 ASP A O 1
ATOM 1700 N N . GLU A 1 217 ? 0.160 18.450 -13.349 1.00 82.69 217 GLU A N 1
ATOM 1701 C CA . GLU A 1 217 ? 1.088 18.545 -14.466 1.00 82.69 217 GLU A CA 1
ATOM 1702 C C . GLU A 1 217 ? 1.506 17.160 -14.988 1.00 82.69 217 GLU A C 1
ATOM 1704 O O . GLU A 1 217 ? 1.673 16.980 -16.194 1.00 82.69 217 GLU A O 1
ATOM 1709 N N . PHE A 1 218 ? 1.585 16.149 -14.117 1.00 80.88 218 PHE A N 1
ATOM 1710 C CA . PHE A 1 218 ? 1.924 14.777 -14.505 1.00 80.88 218 PHE A CA 1
ATOM 1711 C C . PHE A 1 218 ? 0.720 14.010 -15.055 1.00 80.88 218 PHE A C 1
ATOM 1713 O O . PHE A 1 218 ? 0.901 13.137 -15.899 1.00 80.88 218 PHE A O 1
ATOM 1720 N N . ILE A 1 219 ? -0.502 14.378 -14.662 1.00 78.50 219 ILE A N 1
ATOM 1721 C CA . ILE A 1 219 ? -1.728 13.842 -15.271 1.00 78.50 219 ILE A CA 1
ATOM 1722 C C . ILE A 1 219 ? -1.839 14.326 -16.726 1.00 78.50 219 ILE A C 1
ATOM 1724 O O . ILE A 1 219 ? -2.173 13.553 -17.619 1.00 78.50 219 ILE A O 1
ATOM 1728 N N . GLN A 1 220 ? -1.525 15.600 -16.985 1.00 61.59 220 GLN A N 1
ATOM 1729 C CA . GLN A 1 220 ? -1.685 16.222 -18.305 1.00 61.59 220 GLN A CA 1
ATOM 1730 C C . GLN A 1 220 ? -0.569 15.866 -19.295 1.00 61.59 220 GLN A C 1
ATOM 1732 O O . GLN A 1 220 ? -0.855 15.621 -20.465 1.00 61.59 220 GLN A O 1
ATOM 1737 N N . THR A 1 221 ? 0.687 15.802 -18.839 1.00 58.03 221 THR A N 1
ATOM 1738 C CA . THR A 1 221 ? 1.847 15.556 -19.721 1.00 58.03 221 THR A CA 1
ATOM 1739 C C . THR A 1 221 ? 1.770 14.188 -20.412 1.00 58.03 221 THR A C 1
ATOM 1741 O O . THR A 1 221 ? 2.197 14.050 -21.553 1.00 58.03 221 THR A O 1
ATOM 1744 N N . TRP A 1 222 ? 1.154 13.195 -19.766 1.00 53.47 222 TRP A N 1
ATOM 1745 C CA . TRP A 1 222 ? 1.029 11.831 -20.294 1.00 53.47 222 TRP A CA 1
ATOM 1746 C C . TRP A 1 222 ? -0.194 11.622 -21.195 1.00 53.47 222 TRP A C 1
ATOM 1748 O O . TRP A 1 222 ? -0.211 10.687 -21.983 1.00 53.47 222 TRP A O 1
ATOM 1758 N N . CYS A 1 223 ? -1.179 12.526 -21.159 1.00 45.25 223 CYS A N 1
ATOM 1759 C CA . CYS A 1 223 ? -2.260 12.556 -22.151 1.00 45.25 223 CYS A CA 1
ATOM 1760 C C . CYS A 1 223 ? -1.838 13.207 -23.483 1.00 45.25 223 CYS A C 1
ATOM 1762 O O . CYS A 1 223 ? -2.588 13.136 -24.454 1.00 45.25 223 CYS A O 1
ATOM 1764 N N . MET A 1 224 ? -0.684 13.889 -23.538 1.00 40.19 224 MET A N 1
ATOM 1765 C CA . MET A 1 224 ? -0.254 14.667 -24.710 1.00 40.19 224 MET A CA 1
ATOM 1766 C C . MET A 1 224 ? 0.868 14.021 -25.530 1.00 40.19 224 MET A C 1
ATOM 1768 O O . MET A 1 224 ? 1.065 14.413 -26.679 1.00 40.19 224 MET A O 1
ATOM 1772 N N . THR A 1 225 ? 1.570 13.015 -25.002 1.00 44.03 225 THR A N 1
ATOM 1773 C CA . THR A 1 225 ? 2.655 12.327 -25.725 1.00 44.03 225 THR A CA 1
ATOM 1774 C C . THR A 1 225 ? 2.193 11.510 -26.938 1.00 44.03 225 THR A C 1
ATOM 1776 O O . THR A 1 225 ? 3.019 11.204 -27.789 1.00 44.03 225 THR A O 1
ATOM 1779 N N . ASP A 1 226 ? 0.888 11.261 -27.095 1.00 43.41 226 ASP A N 1
ATOM 1780 C CA . ASP A 1 226 ? 0.318 10.563 -28.261 1.00 43.41 226 ASP A CA 1
ATOM 1781 C C . ASP A 1 226 ? -0.117 11.487 -29.415 1.00 43.41 226 ASP A C 1
ATOM 1783 O O . ASP A 1 226 ? -0.572 11.009 -30.456 1.00 43.41 226 ASP A O 1
ATOM 1787 N N . ILE A 1 227 ? 0.006 12.814 -29.275 1.00 45.56 227 ILE A N 1
ATOM 1788 C CA . ILE A 1 227 ? -0.428 13.751 -30.329 1.00 45.56 227 ILE A CA 1
ATOM 1789 C C . ILE A 1 227 ? 0.738 14.185 -31.239 1.00 45.56 227 ILE A C 1
ATOM 1791 O O . ILE A 1 227 ? 0.501 14.567 -32.386 1.00 45.56 227 ILE A O 1
ATOM 1795 N N . GLU A 1 228 ? 1.998 14.076 -30.802 1.00 38.91 228 GLU A N 1
ATOM 1796 C CA . GLU A 1 228 ? 3.137 14.624 -31.564 1.00 38.91 228 GLU A CA 1
ATOM 1797 C C . GLU A 1 228 ? 3.872 13.634 -32.491 1.00 38.91 228 GLU A C 1
ATOM 1799 O O . GLU A 1 228 ? 4.580 14.088 -33.387 1.00 38.91 228 GLU A O 1
ATOM 1804 N N . GLU A 1 229 ? 3.645 12.315 -32.418 1.00 40.28 229 GLU A N 1
ATOM 1805 C CA . GLU A 1 229 ? 4.229 11.366 -33.398 1.00 40.28 229 GLU A CA 1
ATOM 1806 C C . GLU A 1 229 ? 3.372 11.156 -34.669 1.00 40.28 229 GLU A C 1
ATOM 1808 O O . GLU A 1 229 ? 3.710 10.355 -35.540 1.00 40.28 229 GLU A O 1
ATOM 1813 N N . GLY A 1 230 ? 2.276 11.908 -34.827 1.00 35.50 230 GLY A N 1
ATOM 1814 C CA . GLY A 1 230 ? 1.335 11.770 -35.948 1.00 35.50 230 GLY A CA 1
ATOM 1815 C C . GLY A 1 230 ? 1.412 12.832 -37.051 1.00 35.50 230 GLY A C 1
ATOM 1816 O O . GLY A 1 230 ? 0.633 12.756 -37.999 1.00 35.50 230 GLY A O 1
ATOM 1817 N N . CYS A 1 231 ? 2.304 13.824 -36.960 1.00 35.53 231 CYS A N 1
ATOM 1818 C CA . CYS A 1 231 ? 2.354 14.936 -37.917 1.00 35.53 231 CYS A CA 1
ATOM 1819 C C . CYS A 1 231 ? 3.787 15.403 -38.204 1.00 35.53 231 CYS A C 1
ATOM 1821 O O . CYS A 1 231 ? 4.201 16.449 -37.721 1.00 35.53 231 CYS A O 1
ATOM 1823 N N . CYS A 1 232 ? 4.514 14.679 -39.055 1.00 34.53 232 CYS A N 1
ATOM 1824 C CA . CYS A 1 232 ? 5.386 15.275 -40.073 1.00 34.53 232 CYS A CA 1
ATOM 1825 C C . CYS A 1 232 ? 5.657 14.242 -41.175 1.00 34.53 232 CYS A C 1
ATOM 1827 O O . CYS A 1 232 ? 6.250 13.192 -40.943 1.00 34.53 232 CYS A O 1
ATOM 1829 N N . SER A 1 233 ? 5.143 14.584 -42.354 1.00 39.12 233 SER A N 1
ATOM 1830 C CA . SER A 1 233 ? 5.424 14.032 -43.683 1.00 39.12 233 SER A CA 1
ATOM 1831 C C . SER A 1 233 ? 6.903 13.998 -44.046 1.00 39.12 233 SER A C 1
ATOM 1833 O O . SER A 1 233 ? 7.577 14.997 -43.704 1.00 39.12 233 SER A O 1
#

InterPro domains:
  IPR006045 Cupin 1 [PF00190] (88-156)
  IPR011051 RmlC-like cupin domain superfamily [SSF51182] (72-152)
  IPR014710 RmlC-like jelly roll fold [G3DSA:2.60.120.10] (57-194)

pLDDT: mean 89.95, std 13.13, range [34.53, 98.5]

Organism: NCBI:txid1365257

Radius of gyration: 17.95 Å; chains: 1; bounding box: 37×46×66 Å